Protein AF-A0AAV9AYX6-F1 (afdb_monomer_lite)

Radius of gyration: 30.69 Å; chains: 1; bounding box: 52×78×84 Å

Secondary structure (DSSP, 8-state):
---SSHHHHHHHHHHHHHHHTT---HHHHHHHHHHHHHHHHTT-HHHHHHHHHHHHHHHHHHHHHHHHHHHTTSS-----------------------------------PPP---------------------------------SPPPHHHHHHHHHHHHHHTGGGGHHHHHHHHHT--HHHHHHHHHHHHTTS--

Foldseek 3Di:
DPDPCPVVVLVVVLVVLLVLLLDPDPVSVVCVVVSLVVCVVSVNNVVSVVSNVVSVVVVVVVVVVVVVVVVVPDPPPDDDDDDDDDDDDDDDDDDDDDDDDDDDDDDDDDDDDDDDDDDDDDDDDDDDDDDDDDDDDDPPCPDDDDPDQDPLRVLVVVLVVLVVVPPVSPVVNVVSVVPDDPVSVVVNVVVVVVPDDD

InterPro domains:
  IPR011989 Armadillo-like helical [G3DSA:1.25.10.10] (1-70)

Sequence (198 aa):
MKKGHAASIHYSLRTAFLGFLRCTHPYMMEAREKLLKVLRSMNAGEAADQVVCQVAKMLKAAECATHEARISRDDFSSIEPPISGDLTRKKVMVQDYDGPTSMDETPLKRIRYNLDSSLAQSAQLAVENQDDVTLDGFSSKVSLTDRDPTPAKQMIGLIGALLAEGERGAESLEILVSKIQPELMADIVIANMKHLPT

Structure (mmCIF, N/CA/C/O backbone):
data_AF-A0AAV9AYX6-F1
#
_entry.id   AF-A0AAV9AYX6-F1
#
loop_
_atom_site.group_PDB
_atom_site.id
_atom_site.type_symbol
_atom_site.label_atom_id
_atom_site.label_alt_id
_atom_site.label_comp_id
_atom_site.label_asym_id
_atom_site.label_entity_id
_atom_site.label_seq_id
_atom_site.pdbx_PDB_ins_code
_atom_site.Cartn_x
_atom_site.Cartn_y
_atom_site.Cartn_z
_atom_site.occupancy
_atom_site.B_iso_or_equiv
_atom_site.auth_seq_id
_atom_site.auth_comp_id
_atom_site.auth_asym_id
_atom_site.auth_atom_id
_atom_site.pdbx_PDB_model_num
ATOM 1 N N . MET A 1 1 ? 22.454 1.587 -22.236 1.00 45.06 1 MET A N 1
ATOM 2 C CA . MET A 1 1 ? 22.275 0.195 -21.753 1.00 45.06 1 MET A CA 1
ATOM 3 C C . MET A 1 1 ? 21.171 0.175 -20.696 1.00 45.06 1 MET A C 1
ATOM 5 O O . MET A 1 1 ? 21.290 0.929 -19.745 1.00 45.06 1 MET A O 1
ATOM 9 N N . LYS A 1 2 ? 20.104 -0.629 -20.834 1.00 58.53 2 LYS A N 1
ATOM 10 C CA . LYS A 1 2 ? 18.977 -0.680 -19.868 1.00 58.53 2 LYS A CA 1
ATOM 11 C C . LYS A 1 2 ? 18.680 -2.130 -19.435 1.00 58.53 2 LYS A C 1
ATOM 13 O O . LYS A 1 2 ? 17.723 -2.739 -19.893 1.00 58.53 2 LYS A O 1
ATOM 18 N N . LYS A 1 3 ? 19.554 -2.707 -18.597 1.00 60.50 3 LYS A N 1
ATOM 19 C CA . LYS A 1 3 ? 19.379 -4.055 -17.999 1.00 60.50 3 LYS A CA 1
ATOM 20 C C . LYS A 1 3 ? 19.777 -4.170 -16.511 1.00 60.50 3 LYS A C 1
ATOM 22 O O . LYS A 1 3 ? 19.597 -5.232 -15.933 1.00 60.50 3 LYS A O 1
ATOM 27 N N . GLY A 1 4 ? 20.274 -3.102 -15.872 1.00 67.94 4 GLY A N 1
ATOM 28 C CA . GLY A 1 4 ? 20.818 -3.170 -14.503 1.00 67.94 4 GLY A CA 1
ATOM 29 C C . GLY A 1 4 ? 19.784 -3.267 -13.370 1.00 67.94 4 GLY A C 1
ATOM 30 O O . GLY A 1 4 ? 20.050 -3.891 -12.350 1.00 67.94 4 GLY A O 1
ATOM 31 N N . HIS A 1 5 ? 18.591 -2.688 -13.532 1.00 87.50 5 HIS A N 1
ATOM 32 C CA . HIS A 1 5 ? 17.660 -2.508 -12.405 1.00 87.50 5 HIS A CA 1
ATOM 33 C C . HIS A 1 5 ? 16.745 -3.706 -12.118 1.00 87.50 5 HIS A C 1
ATOM 35 O O . HIS A 1 5 ? 16.083 -3.710 -11.086 1.00 87.50 5 HIS A O 1
ATOM 41 N N . ALA A 1 6 ? 16.697 -4.732 -12.977 1.00 89.50 6 ALA A N 1
ATOM 42 C CA . ALA A 1 6 ? 15.729 -5.829 -12.848 1.00 89.50 6 ALA A CA 1
ATOM 43 C C . ALA A 1 6 ? 15.824 -6.565 -11.495 1.00 89.50 6 ALA A C 1
ATOM 45 O O . ALA A 1 6 ? 14.802 -6.809 -10.856 1.00 89.50 6 ALA A O 1
ATOM 46 N N . ALA A 1 7 ? 17.042 -6.848 -11.019 1.00 90.44 7 ALA A N 1
ATOM 47 C CA . ALA A 1 7 ? 17.264 -7.486 -9.720 1.00 90.44 7 ALA A CA 1
ATOM 48 C C . ALA A 1 7 ? 16.862 -6.580 -8.540 1.00 90.44 7 ALA A C 1
ATOM 50 O O . ALA A 1 7 ? 16.229 -7.047 -7.596 1.00 90.44 7 ALA A O 1
ATOM 51 N N . SER A 1 8 ? 17.169 -5.280 -8.619 1.00 93.19 8 SER A N 1
ATOM 52 C CA . SER A 1 8 ? 16.782 -4.289 -7.605 1.00 93.19 8 SER A CA 1
ATOM 53 C C . SER A 1 8 ? 15.260 -4.125 -7.532 1.00 93.19 8 SER A C 1
ATOM 55 O O . SER A 1 8 ? 14.694 -4.206 -6.447 1.00 93.19 8 SER A O 1
ATOM 57 N N . ILE A 1 9 ? 14.581 -4.009 -8.677 1.00 94.06 9 ILE A N 1
ATOM 58 C CA . ILE A 1 9 ? 13.114 -3.942 -8.759 1.00 94.06 9 ILE A CA 1
ATOM 59 C C . ILE A 1 9 ? 12.489 -5.212 -8.168 1.00 94.06 9 ILE A C 1
ATOM 61 O O . ILE A 1 9 ? 11.586 -5.121 -7.339 1.00 94.06 9 ILE A O 1
ATOM 65 N N . HIS A 1 10 ? 12.993 -6.396 -8.533 1.00 94.19 10 HIS A N 1
ATOM 66 C CA . HIS A 1 10 ? 12.503 -7.669 -7.998 1.00 94.19 10 HIS A CA 1
ATOM 67 C C . HIS A 1 10 ? 12.689 -7.773 -6.474 1.00 94.19 10 HIS A C 1
ATOM 69 O O . HIS A 1 10 ? 11.785 -8.229 -5.772 1.00 94.19 10 HIS A O 1
ATOM 75 N N . TYR A 1 11 ? 13.829 -7.318 -5.944 1.00 95.50 11 TYR A N 1
ATOM 76 C CA . TYR A 1 11 ? 14.087 -7.266 -4.503 1.00 95.50 11 TYR A CA 1
ATOM 77 C C . TYR A 1 11 ? 13.147 -6.294 -3.773 1.00 95.50 11 TYR A C 1
ATOM 79 O O . TYR A 1 11 ? 12.542 -6.667 -2.763 1.00 95.50 11 TYR A O 1
ATOM 87 N N . SER A 1 12 ? 12.968 -5.079 -4.299 1.00 96.56 12 SER A N 1
ATOM 88 C CA . SER A 1 12 ? 12.069 -4.073 -3.723 1.00 96.56 12 SER A CA 1
ATOM 89 C C . SER A 1 12 ? 10.616 -4.550 -3.719 1.00 96.56 12 SER A C 1
ATOM 91 O O . SER A 1 12 ? 9.952 -4.455 -2.689 1.00 96.56 12 SER A O 1
ATOM 93 N N . LEU A 1 13 ? 10.140 -5.147 -4.820 1.00 96.81 13 LEU A N 1
ATOM 94 C CA . LEU A 1 13 ? 8.798 -5.735 -4.904 1.00 96.81 13 LEU A CA 1
ATOM 95 C C . LEU A 1 13 ? 8.614 -6.882 -3.904 1.00 96.81 13 LEU A C 1
ATOM 97 O O . LEU A 1 13 ? 7.648 -6.874 -3.145 1.00 96.81 13 LEU A O 1
ATOM 101 N N . ARG A 1 14 ? 9.563 -7.828 -3.835 1.00 96.88 14 ARG A N 1
ATOM 102 C CA . ARG A 1 14 ? 9.537 -8.930 -2.856 1.00 96.88 14 ARG A CA 1
ATOM 103 C C . ARG A 1 14 ? 9.437 -8.401 -1.424 1.00 96.88 14 ARG A C 1
ATOM 105 O O . ARG A 1 14 ? 8.646 -8.911 -0.637 1.00 96.88 14 ARG A O 1
ATOM 112 N N . THR A 1 15 ? 10.221 -7.377 -1.096 1.00 96.81 15 THR A N 1
ATOM 113 C CA . THR A 1 15 ? 10.268 -6.788 0.249 1.00 96.81 15 THR A CA 1
ATOM 114 C C . THR A 1 15 ? 8.976 -6.038 0.584 1.00 96.81 15 THR A C 1
ATOM 116 O O . THR A 1 15 ? 8.415 -6.250 1.658 1.00 96.81 15 THR A O 1
ATOM 119 N N . ALA A 1 16 ? 8.444 -5.236 -0.345 1.00 97.31 16 ALA A N 1
ATOM 120 C CA . ALA A 1 16 ? 7.162 -4.549 -0.176 1.00 97.31 16 ALA A CA 1
ATOM 121 C C . ALA A 1 16 ? 6.000 -5.540 0.008 1.00 97.31 16 ALA A C 1
ATOM 123 O O . ALA A 1 16 ? 5.194 -5.392 0.924 1.00 97.31 16 ALA A O 1
ATOM 124 N N . PHE A 1 17 ? 5.954 -6.603 -0.800 1.00 97.19 17 PHE A N 1
ATOM 125 C CA . PHE A 1 17 ? 4.940 -7.656 -0.707 1.00 97.19 17 PHE A CA 1
ATOM 126 C C . PHE A 1 17 ? 4.992 -8.419 0.626 1.00 97.19 17 PHE A C 1
ATOM 128 O O . PHE A 1 17 ? 3.943 -8.691 1.208 1.00 97.19 17 PHE A O 1
ATOM 135 N N . LEU A 1 18 ? 6.185 -8.706 1.160 1.00 96.75 18 LEU A N 1
ATOM 136 C CA . LEU A 1 18 ? 6.333 -9.257 2.515 1.00 96.75 18 LEU A CA 1
ATOM 137 C C . LEU A 1 18 ? 5.869 -8.266 3.598 1.00 96.75 18 LEU A C 1
ATOM 139 O O . LEU A 1 18 ? 5.288 -8.683 4.597 1.00 96.75 18 LEU A O 1
ATOM 143 N N . GLY A 1 19 ? 6.072 -6.961 3.392 1.00 95.81 19 GLY A N 1
ATOM 144 C CA . GLY A 1 19 ? 5.532 -5.907 4.254 1.00 95.81 19 GLY A CA 1
ATOM 145 C C . GLY A 1 19 ? 4.001 -5.882 4.271 1.00 95.81 19 GLY A C 1
ATOM 146 O O . GLY A 1 19 ? 3.400 -5.873 5.344 1.00 95.81 19 GLY A O 1
ATOM 147 N N . PHE A 1 20 ? 3.356 -5.954 3.103 1.00 95.62 20 PHE A N 1
ATOM 148 C CA . PHE A 1 20 ? 1.894 -5.926 2.983 1.00 95.62 20 PHE A CA 1
ATOM 149 C C . PHE A 1 20 ? 1.185 -7.108 3.664 1.00 95.62 20 PHE A C 1
ATOM 151 O O . PHE A 1 20 ? 0.054 -6.943 4.114 1.00 95.62 20 PHE A O 1
ATOM 158 N N . LEU A 1 21 ? 1.842 -8.264 3.836 1.00 95.38 21 LEU A N 1
ATOM 159 C CA . LEU A 1 21 ? 1.295 -9.388 4.617 1.00 95.38 21 LEU A CA 1
ATOM 160 C C . LEU A 1 21 ? 1.094 -9.078 6.112 1.00 95.38 21 LEU A C 1
ATOM 162 O O . LEU A 1 21 ? 0.401 -9.835 6.792 1.00 95.38 21 LEU A O 1
ATOM 166 N N . ARG A 1 22 ? 1.682 -7.987 6.624 1.00 94.06 22 ARG A N 1
ATOM 167 C CA . ARG A 1 22 ? 1.447 -7.478 7.986 1.00 94.06 22 ARG A CA 1
ATOM 168 C C . ARG A 1 22 ? 0.235 -6.552 8.098 1.00 94.06 22 ARG A C 1
ATOM 170 O O . ARG A 1 22 ? -0.143 -6.201 9.211 1.00 94.06 22 ARG A O 1
ATOM 177 N N . CYS A 1 23 ? -0.364 -6.142 6.981 1.00 92.19 23 CYS A N 1
ATOM 178 C CA . CYS A 1 23 ? -1.523 -5.260 6.990 1.00 92.19 23 CYS A CA 1
ATOM 179 C C . CYS A 1 23 ? -2.788 -6.021 7.420 1.00 92.19 23 CYS A C 1
ATOM 181 O O . CYS A 1 23 ? -3.117 -7.061 6.854 1.00 92.19 23 CYS A O 1
ATOM 183 N N . THR A 1 24 ? -3.515 -5.473 8.392 1.00 90.81 24 THR A N 1
ATOM 184 C CA . THR A 1 24 ? -4.780 -6.016 8.918 1.00 90.81 24 THR A CA 1
ATOM 185 C C . THR A 1 24 ? -6.025 -5.384 8.280 1.00 90.81 24 THR A C 1
ATOM 187 O O . THR A 1 24 ? -7.142 -5.644 8.719 1.00 90.81 24 THR A O 1
ATOM 190 N N . HIS A 1 25 ? -5.860 -4.555 7.244 1.00 90.94 25 HIS A N 1
ATOM 191 C CA . HIS A 1 25 ? -6.970 -3.883 6.565 1.00 90.94 25 HIS A CA 1
ATOM 192 C C . HIS A 1 25 ? -7.854 -4.893 5.796 1.00 90.94 25 HIS A C 1
ATOM 194 O O . HIS A 1 25 ? -7.295 -5.735 5.086 1.00 90.94 25 HIS A O 1
ATOM 200 N N . PRO A 1 26 ? -9.202 -4.805 5.842 1.00 88.62 26 PRO A N 1
ATOM 201 C CA . PRO A 1 26 ? -10.098 -5.800 5.233 1.00 88.62 26 PRO A CA 1
ATOM 202 C C . PRO A 1 26 ? -9.796 -6.110 3.758 1.00 88.62 26 PRO A C 1
ATOM 204 O O . PRO A 1 26 ? -9.616 -7.267 3.391 1.00 88.62 26 PRO A O 1
ATOM 207 N N . TYR A 1 27 ? -9.599 -5.078 2.932 1.00 89.88 27 TYR A N 1
ATOM 208 C CA . TYR A 1 27 ? -9.230 -5.239 1.517 1.00 89.88 27 TYR A CA 1
ATOM 209 C C . TYR A 1 27 ? -7.921 -6.032 1.304 1.00 89.88 27 TYR A C 1
ATOM 211 O O . TYR A 1 27 ? -7.793 -6.820 0.365 1.00 89.88 27 TYR A O 1
ATOM 219 N N . MET A 1 28 ? -6.941 -5.875 2.202 1.00 89.00 28 MET A N 1
ATOM 220 C CA . MET A 1 28 ? -5.682 -6.621 2.129 1.00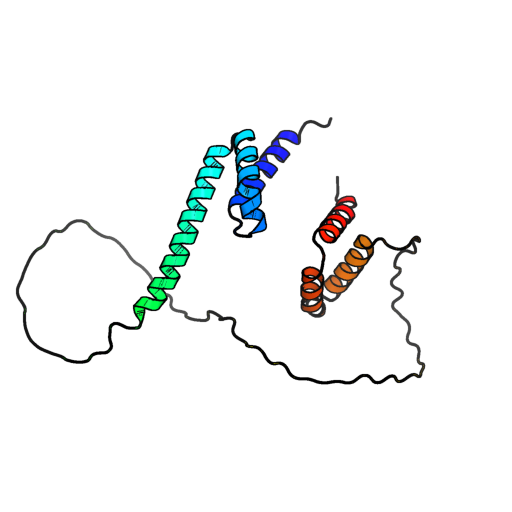 89.00 28 MET A CA 1
ATOM 221 C C . MET A 1 28 ? -5.844 -8.089 2.535 1.00 89.00 28 MET A C 1
ATOM 223 O O . MET A 1 28 ? -5.094 -8.930 2.039 1.00 89.00 28 MET A O 1
ATOM 227 N N . MET A 1 29 ? -6.831 -8.414 3.376 1.00 87.00 29 MET A N 1
ATOM 228 C CA . MET A 1 29 ? -7.160 -9.796 3.737 1.00 87.00 29 MET A CA 1
ATOM 229 C C . MET A 1 29 ? -7.730 -10.570 2.541 1.00 87.00 29 MET A C 1
ATOM 231 O O . MET A 1 29 ? -7.324 -11.707 2.316 1.00 87.00 29 MET A O 1
ATOM 235 N N . GLU A 1 30 ? -8.576 -9.946 1.716 1.00 90.38 30 GLU A N 1
ATOM 236 C CA . GLU A 1 30 ? -9.086 -10.544 0.469 1.00 90.38 30 GLU A CA 1
ATOM 237 C C . GLU A 1 30 ? -7.984 -10.723 -0.592 1.00 90.38 30 GLU A C 1
ATOM 239 O O . GLU A 1 30 ? -7.898 -11.748 -1.272 1.00 90.38 30 GLU A O 1
ATOM 244 N N . ALA A 1 31 ? -7.088 -9.740 -0.727 1.00 93.19 31 ALA A N 1
ATOM 245 C CA . ALA A 1 31 ? -5.965 -9.803 -1.666 1.00 93.19 31 ALA A CA 1
ATOM 246 C C . ALA A 1 31 ? -4.854 -10.793 -1.243 1.00 93.19 31 ALA A C 1
ATOM 248 O O . ALA A 1 31 ? -3.973 -11.130 -2.043 1.00 93.19 31 ALA A O 1
ATOM 249 N N . ARG A 1 32 ? -4.885 -11.275 0.004 1.00 94.50 32 ARG A N 1
ATOM 250 C CA . ARG A 1 32 ? -3.803 -12.015 0.667 1.00 94.50 32 ARG A CA 1
ATOM 251 C C . ARG A 1 32 ? -3.396 -13.300 -0.044 1.00 94.50 32 ARG A C 1
ATOM 253 O O . ARG A 1 32 ? -2.206 -13.559 -0.195 1.00 94.50 32 ARG A O 1
ATOM 260 N N . GLU A 1 33 ? -4.349 -14.097 -0.519 1.00 95.25 33 GLU A N 1
ATOM 261 C CA . GLU A 1 33 ? -4.043 -15.354 -1.221 1.00 95.25 33 GLU A CA 1
ATOM 262 C C . GLU A 1 33 ? -3.343 -15.110 -2.563 1.00 95.25 33 GLU A C 1
ATOM 264 O O . GLU A 1 33 ? -2.381 -15.800 -2.914 1.00 95.25 33 GLU A O 1
ATOM 269 N N . LYS A 1 34 ? -3.776 -14.070 -3.290 1.00 96.12 34 LYS A N 1
ATOM 270 C CA . LYS A 1 34 ? -3.145 -13.628 -4.541 1.00 96.12 34 LYS A CA 1
ATOM 271 C C . LYS A 1 34 ? -1.704 -13.186 -4.269 1.00 96.12 34 LYS A C 1
ATOM 273 O O . LYS A 1 34 ? -0.792 -13.606 -4.980 1.00 96.12 34 LYS A O 1
ATOM 278 N N . LEU A 1 35 ? -1.487 -12.422 -3.196 1.00 96.12 35 LEU A N 1
ATOM 279 C CA . LEU A 1 35 ? -0.165 -11.972 -2.755 1.00 96.12 35 LEU A CA 1
ATOM 280 C C . LEU A 1 35 ? 0.757 -13.145 -2.369 1.00 96.12 35 LEU A C 1
ATOM 282 O O . LEU A 1 35 ? 1.906 -13.186 -2.806 1.00 96.12 35 LEU A O 1
ATOM 286 N N . LEU A 1 36 ? 0.250 -14.142 -1.633 1.00 96.81 36 LEU A N 1
ATOM 287 C CA . LEU A 1 36 ? 0.993 -15.364 -1.293 1.00 96.81 36 LEU A CA 1
ATOM 288 C C . LEU A 1 36 ? 1.382 -16.176 -2.538 1.00 96.81 36 LEU A C 1
ATOM 290 O O . LEU A 1 36 ? 2.506 -16.678 -2.623 1.00 96.81 36 LEU A O 1
ATOM 294 N N . LYS A 1 37 ? 0.493 -16.277 -3.536 1.00 97.38 37 LYS A N 1
ATOM 295 C CA . LYS A 1 37 ? 0.790 -16.934 -4.820 1.00 97.38 37 LYS A CA 1
ATOM 296 C C . LYS A 1 37 ? 1.921 -16.220 -5.571 1.00 97.38 37 LYS A C 1
ATOM 298 O O . LYS A 1 37 ? 2.836 -16.885 -6.057 1.00 97.38 37 LYS A O 1
ATOM 303 N N . VAL A 1 38 ? 1.895 -14.885 -5.618 1.00 97.56 38 VAL A N 1
ATOM 304 C CA . VAL A 1 38 ? 2.965 -14.077 -6.230 1.00 97.56 38 VAL A CA 1
ATOM 305 C C . VAL A 1 38 ? 4.281 -14.242 -5.466 1.00 97.56 38 VAL A C 1
ATOM 307 O O . VAL A 1 38 ? 5.298 -14.561 -6.079 1.00 97.56 38 VAL A O 1
ATOM 310 N N . LEU A 1 39 ? 4.277 -14.141 -4.135 1.00 97.19 39 LEU A N 1
ATOM 311 C CA . LEU A 1 39 ? 5.477 -14.341 -3.314 1.00 97.19 39 LEU A CA 1
ATOM 312 C C . LEU A 1 39 ? 6.091 -15.735 -3.502 1.00 97.19 39 LEU A C 1
ATOM 314 O O . LEU A 1 39 ? 7.309 -15.851 -3.637 1.00 97.19 39 LEU A O 1
ATOM 318 N N . ARG A 1 40 ? 5.275 -16.790 -3.613 1.00 97.19 40 ARG A N 1
ATOM 319 C CA . ARG A 1 40 ? 5.766 -18.140 -3.931 1.00 97.19 40 ARG A CA 1
ATOM 320 C C . ARG A 1 40 ? 6.443 -18.198 -5.308 1.00 97.19 40 ARG A C 1
ATOM 322 O O . ARG A 1 40 ? 7.504 -18.803 -5.413 1.00 97.19 40 ARG A O 1
ATOM 329 N N . SER A 1 41 ? 5.911 -17.503 -6.319 1.00 97.12 41 SER A N 1
ATOM 330 C CA . SER A 1 41 ? 6.557 -17.382 -7.642 1.00 97.12 41 SER A CA 1
ATOM 331 C C . SER A 1 41 ? 7.866 -16.570 -7.629 1.00 97.12 41 SER A C 1
ATOM 333 O O . SER A 1 41 ? 8.745 -16.814 -8.448 1.00 97.12 41 SER A O 1
ATOM 335 N N . MET A 1 42 ? 8.045 -15.666 -6.658 1.00 96.00 42 MET A N 1
ATOM 336 C CA . MET A 1 42 ? 9.276 -14.886 -6.438 1.00 96.00 42 MET A CA 1
ATOM 337 C C . MET A 1 42 ? 10.291 -15.594 -5.512 1.00 96.00 42 MET A C 1
ATOM 339 O O . MET A 1 42 ? 11.162 -14.940 -4.925 1.00 96.00 42 MET A O 1
ATOM 343 N N . ASN A 1 43 ? 10.163 -16.916 -5.326 1.00 95.25 43 ASN A N 1
ATOM 344 C CA . ASN A 1 43 ? 10.948 -17.735 -4.389 1.00 95.25 43 ASN A CA 1
ATOM 345 C C . ASN A 1 43 ? 10.918 -17.212 -2.935 1.00 95.25 43 ASN A C 1
ATOM 347 O O . ASN A 1 43 ? 11.908 -17.296 -2.205 1.00 95.25 43 ASN A O 1
ATOM 351 N N . ALA A 1 44 ? 9.808 -16.589 -2.527 1.00 96.62 44 ALA A N 1
ATOM 352 C CA . ALA A 1 44 ? 9.621 -15.930 -1.231 1.00 96.62 44 ALA A CA 1
ATOM 353 C C . ALA A 1 44 ? 8.552 -16.604 -0.352 1.00 96.62 44 ALA A C 1
ATOM 355 O O . ALA A 1 44 ? 8.144 -16.023 0.650 1.00 96.62 44 ALA A O 1
ATOM 356 N N . GLY A 1 45 ? 8.100 -17.810 -0.722 1.00 96.25 45 GLY A N 1
ATOM 357 C CA . GLY A 1 45 ? 7.016 -18.528 -0.040 1.00 96.25 45 GLY A CA 1
ATOM 358 C C . GLY A 1 45 ? 7.274 -18.742 1.452 1.00 96.25 45 GLY A C 1
ATOM 359 O O . GLY A 1 45 ? 6.477 -18.301 2.264 1.00 96.25 45 GLY A O 1
ATOM 360 N N . GLU A 1 46 ? 8.423 -19.310 1.821 1.00 97.19 46 GLU A N 1
ATOM 361 C CA . GLU A 1 46 ? 8.747 -19.575 3.231 1.00 97.19 46 GLU A CA 1
ATOM 362 C C . GLU A 1 46 ? 8.805 -18.289 4.076 1.00 97.19 46 GLU A C 1
ATOM 364 O O . GLU A 1 46 ? 8.224 -18.223 5.155 1.00 97.19 46 GLU A O 1
ATOM 369 N N . ALA A 1 47 ? 9.434 -17.227 3.559 1.00 97.50 47 ALA A N 1
ATOM 370 C CA . ALA A 1 47 ? 9.469 -15.925 4.229 1.00 97.50 47 ALA A CA 1
ATOM 371 C C . ALA A 1 47 ? 8.060 -15.324 4.393 1.00 97.50 47 ALA A C 1
ATOM 373 O O . ALA A 1 47 ? 7.766 -14.694 5.409 1.00 97.50 47 ALA A O 1
ATOM 374 N N . ALA A 1 48 ? 7.177 -15.540 3.415 1.00 97.62 48 ALA A N 1
ATOM 375 C CA . ALA A 1 48 ? 5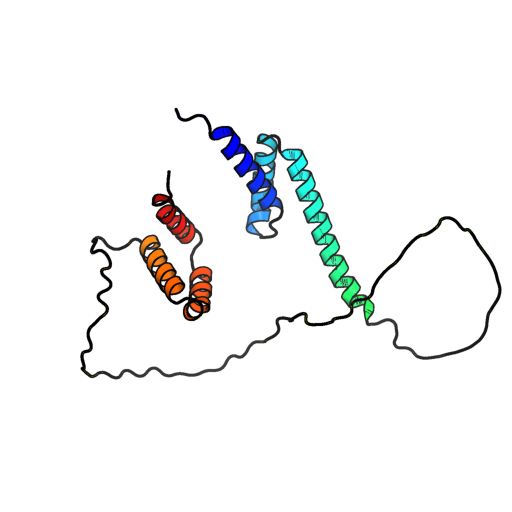.779 -15.143 3.501 1.00 97.62 48 ALA A CA 1
ATOM 376 C C . ALA A 1 48 ? 5.040 -15.939 4.587 1.00 97.62 48 ALA A C 1
ATOM 378 O O . ALA A 1 48 ? 4.381 -15.339 5.433 1.00 97.62 48 ALA A O 1
ATOM 379 N N . ASP A 1 49 ? 5.207 -17.262 4.614 1.00 97.19 49 ASP A N 1
ATOM 380 C CA . ASP A 1 49 ? 4.590 -18.158 5.596 1.00 97.19 49 ASP A CA 1
ATOM 381 C C . ASP A 1 49 ? 5.083 -17.847 7.032 1.00 97.19 49 ASP A C 1
ATOM 383 O O . ASP A 1 49 ? 4.290 -17.820 7.976 1.00 97.19 49 ASP A O 1
ATOM 387 N N . GLN A 1 50 ? 6.356 -17.467 7.209 1.00 97.12 50 GLN A N 1
ATOM 388 C CA . GLN A 1 50 ? 6.887 -16.966 8.486 1.00 97.12 50 GLN A CA 1
ATOM 389 C C . GLN A 1 50 ? 6.209 -15.655 8.934 1.00 97.12 50 GLN A C 1
ATOM 391 O O . GLN A 1 50 ? 5.791 -15.550 10.091 1.00 97.12 50 GLN A O 1
ATOM 396 N N . VAL A 1 51 ? 6.046 -14.668 8.039 1.00 96.88 51 VAL A N 1
ATOM 397 C CA . VAL A 1 51 ? 5.334 -13.407 8.347 1.00 96.88 51 VAL A CA 1
ATOM 398 C C . VAL A 1 51 ? 3.860 -13.676 8.670 1.00 96.88 51 VAL A C 1
ATOM 400 O O . VAL A 1 51 ? 3.344 -13.144 9.650 1.00 96.88 51 VAL A O 1
ATOM 403 N N . VAL A 1 52 ? 3.198 -14.553 7.910 1.00 95.62 52 VAL A N 1
ATOM 404 C CA . VAL A 1 52 ? 1.825 -15.025 8.160 1.00 95.62 52 VAL A CA 1
ATOM 405 C C . VAL A 1 52 ? 1.687 -15.581 9.580 1.00 95.62 52 VAL A C 1
ATOM 407 O O . VAL A 1 52 ? 0.799 -15.158 10.325 1.00 95.62 52 VAL A O 1
ATOM 410 N N . CYS A 1 53 ? 2.574 -16.497 9.977 1.00 95.81 53 CYS A N 1
ATOM 411 C CA . CYS A 1 53 ? 2.568 -17.084 11.313 1.00 95.81 53 CYS A CA 1
ATOM 412 C C . CYS A 1 53 ? 2.895 -16.057 12.407 1.00 95.81 53 CYS A C 1
ATOM 414 O O . CYS A 1 53 ? 2.310 -16.123 13.488 1.00 95.81 53 CYS A O 1
ATOM 416 N N . GLN A 1 54 ? 3.795 -15.104 12.148 1.00 95.50 54 GLN A N 1
ATOM 417 C CA . GLN A 1 54 ? 4.118 -14.027 13.087 1.00 95.50 54 GLN A CA 1
ATOM 418 C C . GLN A 1 54 ? 2.902 -13.132 13.352 1.00 95.50 54 GLN A C 1
ATOM 420 O O . GLN A 1 54 ? 2.559 -12.911 14.511 1.00 95.50 54 GLN A O 1
ATOM 425 N N . VAL A 1 55 ? 2.216 -12.670 12.303 1.00 94.12 55 VAL A N 1
ATOM 426 C CA . VAL A 1 55 ? 1.021 -11.817 12.417 1.00 94.12 55 VAL A CA 1
ATOM 427 C C . VAL A 1 55 ? -0.095 -12.544 13.172 1.00 94.12 55 VAL A C 1
ATOM 429 O O . VAL A 1 55 ? -0.687 -11.975 14.084 1.00 94.12 55 VAL A O 1
ATOM 432 N N . ALA A 1 56 ? -0.325 -13.829 12.878 1.00 92.56 56 ALA A N 1
ATOM 433 C CA . ALA A 1 56 ? -1.314 -14.638 13.593 1.00 92.56 56 ALA A CA 1
ATOM 434 C C . ALA A 1 56 ? -0.975 -14.830 15.087 1.00 92.56 56 ALA A C 1
ATOM 436 O O . ALA A 1 56 ? -1.876 -14.831 15.926 1.00 92.56 56 ALA A O 1
ATOM 437 N N . LYS A 1 57 ? 0.312 -14.968 15.442 1.00 94.44 57 LYS A N 1
ATOM 438 C CA . LYS A 1 57 ? 0.767 -15.005 16.845 1.00 94.44 57 LYS A CA 1
ATOM 439 C C . LYS A 1 57 ? 0.575 -13.653 17.539 1.00 94.44 57 LYS A C 1
ATOM 441 O O . LYS A 1 57 ? 0.102 -13.625 18.669 1.00 94.44 57 LYS A O 1
ATOM 446 N N . MET A 1 58 ? 0.911 -12.550 16.866 1.00 91.75 58 MET A N 1
ATOM 447 C CA . MET A 1 58 ? 0.755 -11.194 17.406 1.00 91.75 58 MET A CA 1
ATOM 448 C C . MET A 1 58 ? -0.712 -10.833 17.657 1.00 91.75 58 MET A C 1
ATOM 450 O O . MET A 1 58 ? -1.014 -10.266 18.701 1.00 91.75 58 MET A O 1
ATOM 454 N N . LEU A 1 59 ? -1.622 -11.201 16.747 1.00 89.88 59 LEU A N 1
ATOM 455 C CA . LEU A 1 59 ? -3.056 -10.949 16.908 1.00 89.88 59 LEU A CA 1
ATOM 456 C C . LEU A 1 59 ? -3.615 -11.664 18.150 1.00 89.88 59 LEU A C 1
ATOM 458 O O . LEU A 1 59 ? -4.207 -11.021 19.011 1.00 89.88 59 LEU A O 1
ATOM 462 N N . LYS A 1 60 ? -3.305 -12.958 18.312 1.00 90.81 60 LYS A N 1
ATOM 463 C CA . LYS A 1 60 ? -3.679 -13.732 19.510 1.00 90.81 60 LYS A CA 1
ATOM 464 C C . LYS A 1 60 ? -3.077 -13.166 20.801 1.00 90.81 60 LYS A C 1
ATOM 466 O O . LYS A 1 60 ? -3.739 -13.146 21.832 1.00 90.81 60 LYS A O 1
ATOM 471 N N . ALA A 1 61 ? -1.829 -12.695 20.762 1.00 88.62 61 ALA A N 1
ATOM 472 C CA . ALA A 1 61 ? -1.193 -12.074 21.924 1.00 88.62 61 ALA A CA 1
ATOM 473 C C . ALA A 1 61 ? -1.873 -10.749 22.320 1.00 88.62 61 ALA A C 1
ATOM 475 O O . ALA A 1 61 ? -2.055 -10.489 23.509 1.00 88.62 61 ALA A O 1
ATOM 476 N N . ALA A 1 62 ? -2.293 -9.941 21.340 1.00 84.50 62 ALA A N 1
ATOM 477 C CA . ALA A 1 62 ? -3.053 -8.718 21.583 1.00 84.50 62 ALA A CA 1
ATOM 478 C C . ALA A 1 62 ? -4.428 -9.016 22.207 1.00 84.50 62 ALA A C 1
ATOM 480 O O . ALA A 1 62 ? -4.814 -8.358 23.171 1.00 84.50 62 ALA A O 1
ATOM 481 N N . GLU A 1 63 ? -5.133 -10.044 21.725 1.00 79.00 63 GLU A N 1
ATOM 482 C CA . GLU A 1 63 ? -6.401 -10.506 22.306 1.00 79.00 63 GLU A CA 1
ATOM 483 C C . GLU A 1 63 ? -6.231 -10.908 23.783 1.00 79.00 63 GLU A C 1
ATOM 485 O O . GLU A 1 63 ? -6.930 -10.367 24.644 1.00 79.00 63 GLU A O 1
ATOM 490 N N . CYS A 1 64 ? -5.250 -11.761 24.107 1.00 74.44 64 CYS A N 1
ATOM 491 C CA . CYS A 1 64 ? -4.965 -12.167 25.490 1.00 74.44 64 CYS A CA 1
ATOM 492 C C . CYS A 1 64 ? -4.654 -10.973 26.408 1.00 74.44 64 CYS A C 1
ATOM 494 O O . CYS A 1 64 ? -5.239 -10.866 27.487 1.00 74.44 64 CYS A O 1
ATOM 496 N N . ALA A 1 65 ? -3.814 -10.032 25.959 1.00 66.38 65 ALA A N 1
ATOM 497 C CA . ALA A 1 65 ? -3.475 -8.833 26.729 1.00 66.38 65 ALA A CA 1
ATOM 498 C C . ALA A 1 65 ? -4.707 -7.959 27.047 1.00 66.38 65 ALA A C 1
ATOM 500 O O . ALA A 1 65 ? -4.773 -7.339 28.110 1.00 66.38 65 ALA A O 1
ATOM 501 N N . THR A 1 66 ? -5.722 -7.932 26.171 1.00 62.28 66 THR A N 1
ATOM 502 C CA . THR A 1 66 ? -6.987 -7.223 26.456 1.00 62.28 66 THR A CA 1
ATOM 503 C C . THR A 1 66 ? -7.919 -7.960 27.419 1.00 62.28 66 THR A C 1
ATOM 505 O O . THR A 1 66 ? -8.815 -7.323 27.978 1.00 62.28 66 THR A O 1
ATOM 508 N N . HIS A 1 67 ? -7.733 -9.268 27.621 1.00 56.06 67 HIS A N 1
ATOM 509 C CA . HIS A 1 67 ? -8.560 -10.082 28.515 1.00 56.06 67 HIS A CA 1
ATOM 510 C C . HIS A 1 67 ? -7.962 -10.184 29.926 1.00 56.06 67 HIS A C 1
ATOM 512 O O . HIS A 1 67 ? -8.690 -10.068 30.911 1.00 56.06 67 HIS A O 1
ATOM 518 N N . GLU A 1 68 ? -6.638 -10.297 30.037 1.00 52.03 68 GLU A N 1
ATOM 519 C CA . GLU A 1 68 ? -5.907 -10.239 31.312 1.00 52.03 68 GLU A CA 1
ATOM 520 C C . GLU A 1 68 ? -6.106 -8.878 32.009 1.00 52.03 68 GLU A C 1
ATOM 522 O O . GLU A 1 68 ? -6.370 -8.813 33.210 1.00 52.03 68 GLU A O 1
ATOM 527 N N . ALA A 1 69 ? -6.162 -7.791 31.228 1.00 53.25 69 ALA A N 1
ATOM 528 C CA . ALA A 1 69 ? -6.524 -6.454 31.703 1.00 53.25 69 ALA A CA 1
ATOM 529 C C . ALA A 1 69 ? -7.955 -6.335 32.284 1.00 53.25 69 ALA A C 1
ATOM 531 O O . ALA A 1 69 ? -8.258 -5.332 32.932 1.00 53.25 69 ALA A O 1
ATOM 532 N N . ARG A 1 70 ? -8.837 -7.323 32.056 1.00 51.25 70 ARG A N 1
ATOM 533 C CA . ARG A 1 70 ? -10.196 -7.385 32.634 1.00 51.25 70 ARG A CA 1
ATOM 534 C C . ARG A 1 70 ? -10.263 -8.308 33.850 1.00 51.25 70 ARG A C 1
ATOM 536 O O . ARG A 1 70 ? -10.939 -7.975 34.811 1.00 51.25 70 ARG A O 1
ATOM 543 N N . ILE A 1 71 ? -9.528 -9.420 33.830 1.00 47.88 71 ILE A N 1
ATOM 544 C CA . ILE A 1 71 ? -9.507 -10.409 34.925 1.00 47.88 71 ILE A CA 1
ATOM 545 C C . ILE A 1 71 ? -8.767 -9.864 36.166 1.00 47.88 71 ILE A C 1
ATOM 547 O O . ILE A 1 71 ? -9.061 -10.250 37.289 1.00 47.88 71 ILE A O 1
ATOM 551 N N . SER A 1 72 ? -7.877 -8.879 36.006 1.00 43.50 72 SER A N 1
ATOM 552 C CA . SER A 1 72 ? -7.115 -8.283 37.116 1.00 43.50 72 SER A CA 1
ATOM 553 C C . SER A 1 72 ? -7.912 -7.388 38.100 1.00 43.50 72 SER A C 1
ATOM 555 O O . SER A 1 72 ? -7.278 -6.774 38.963 1.00 43.50 72 SER A O 1
ATOM 557 N N . ARG A 1 73 ? -9.246 -7.229 37.994 1.00 46.88 73 ARG A N 1
ATOM 558 C CA . ARG A 1 73 ? -10.007 -6.299 38.869 1.00 46.88 73 ARG A CA 1
ATOM 559 C C . ARG A 1 73 ? -11.101 -6.891 39.765 1.00 46.88 73 ARG A C 1
ATOM 561 O O . ARG A 1 73 ? -11.476 -6.180 40.694 1.00 46.88 73 ARG A O 1
ATOM 568 N N . ASP A 1 74 ? -11.542 -8.134 39.568 1.00 42.78 74 ASP A N 1
ATOM 569 C CA . ASP A 1 74 ? -12.771 -8.633 40.224 1.00 42.78 74 ASP A CA 1
ATOM 570 C C . ASP A 1 74 ? -12.575 -9.719 41.311 1.00 42.78 74 ASP A C 1
ATOM 572 O O . ASP A 1 74 ? -13.547 -10.076 41.968 1.00 42.78 74 ASP A O 1
ATOM 576 N N . ASP A 1 75 ? -11.346 -10.178 41.597 1.00 44.59 75 ASP A N 1
ATOM 577 C CA . ASP A 1 75 ? -11.099 -11.328 42.506 1.00 44.59 75 ASP A CA 1
ATOM 578 C C . ASP A 1 75 ? -10.425 -11.007 43.867 1.00 44.59 75 ASP A C 1
ATOM 580 O O . ASP A 1 75 ? -9.948 -11.910 44.551 1.00 44.59 75 ASP A O 1
ATOM 584 N N . PHE A 1 76 ? -10.402 -9.745 44.325 1.00 39.75 76 PHE A N 1
ATOM 585 C CA . PHE A 1 76 ? -9.872 -9.390 45.666 1.00 39.75 76 PHE A CA 1
ATOM 586 C C . PHE A 1 76 ? -10.729 -8.386 46.457 1.00 39.75 76 PHE A C 1
ATOM 588 O O . PHE A 1 76 ? -10.210 -7.493 47.128 1.00 39.75 76 PHE A O 1
ATOM 595 N N . SER A 1 77 ? -12.057 -8.544 46.429 1.00 38.81 77 SER A N 1
ATOM 596 C CA . SER A 1 77 ? -12.956 -7.862 47.375 1.00 38.81 77 SER A CA 1
ATOM 597 C C . SER A 1 77 ? -13.858 -8.839 48.133 1.00 38.81 77 SER A C 1
ATOM 599 O O . SER A 1 77 ? -15.073 -8.872 47.968 1.00 38.81 77 SER A O 1
ATOM 601 N N . SER A 1 78 ? -13.241 -9.623 49.017 1.00 31.67 78 SER A N 1
ATOM 602 C CA . SER A 1 78 ? -13.896 -10.083 50.243 1.00 31.67 78 SER A CA 1
ATOM 603 C C . SER A 1 78 ? -12.855 -10.160 51.360 1.00 31.67 78 SER A C 1
ATOM 605 O O . SER A 1 78 ? -11.754 -10.670 51.158 1.00 31.67 78 SER A O 1
ATOM 607 N N . ILE A 1 79 ? -13.166 -9.550 52.501 1.00 37.22 79 ILE A N 1
ATOM 608 C CA . ILE A 1 79 ? -12.227 -9.243 53.586 1.00 37.22 79 ILE A CA 1
ATOM 609 C C . ILE A 1 79 ? -12.425 -10.248 54.723 1.00 37.22 79 ILE A C 1
ATOM 611 O O . ILE A 1 79 ? -13.479 -10.199 55.346 1.00 37.22 79 ILE A O 1
ATOM 615 N N . GLU A 1 80 ? -11.407 -11.049 55.069 1.00 32.84 80 GLU A N 1
ATOM 616 C CA . GLU A 1 80 ? -11.186 -11.495 56.462 1.00 32.84 80 GLU A CA 1
ATOM 617 C C . GLU A 1 80 ? -9.776 -12.098 56.709 1.00 32.84 80 GLU A C 1
ATOM 619 O O . GLU A 1 80 ? -9.307 -12.921 55.921 1.00 32.84 80 GLU A O 1
ATOM 624 N N . PRO A 1 81 ? -9.083 -11.716 57.802 1.00 39.12 81 PRO A N 1
ATOM 625 C CA . PRO A 1 81 ? -7.941 -12.435 58.396 1.00 39.12 81 PRO A CA 1
ATOM 626 C C . PRO A 1 81 ? -8.261 -12.915 59.843 1.00 39.12 81 PRO A C 1
ATOM 628 O O . PRO A 1 81 ? -9.299 -12.516 60.367 1.00 39.12 81 PRO A O 1
ATOM 631 N N . PRO A 1 82 ? -7.369 -13.611 60.595 1.00 50.44 82 PRO A N 1
ATOM 632 C CA . PRO A 1 82 ? -6.109 -14.305 60.255 1.00 50.44 82 PRO A CA 1
ATOM 633 C C . PRO A 1 82 ? -6.043 -15.768 60.811 1.00 50.44 82 PRO A C 1
ATOM 635 O O . PRO A 1 82 ? -7.014 -16.251 61.379 1.00 50.44 82 PRO A O 1
ATOM 638 N N . ILE A 1 83 ? -4.858 -16.422 60.748 1.00 31.59 83 ILE A N 1
ATOM 639 C CA . ILE A 1 83 ? -4.170 -17.211 61.828 1.00 31.59 83 ILE A CA 1
ATOM 640 C C . ILE A 1 83 ? -3.469 -18.517 61.350 1.00 31.59 83 ILE A C 1
ATOM 642 O O . ILE A 1 83 ? -4.108 -19.438 60.863 1.00 31.59 83 ILE A O 1
ATOM 646 N N . SER A 1 84 ? -2.167 -18.614 61.687 1.00 34.84 84 SER A N 1
ATOM 647 C CA . SER A 1 84 ? -1.331 -19.820 61.942 1.00 34.84 84 SER A CA 1
ATOM 648 C C . SER A 1 84 ? -0.955 -20.806 60.815 1.00 34.84 84 SER A C 1
ATOM 650 O O . SER A 1 84 ? -1.807 -21.334 60.111 1.00 34.84 84 SER A O 1
ATOM 652 N N . GLY A 1 85 ? 0.339 -21.178 60.772 1.00 30.72 85 GLY A N 1
ATOM 653 C CA . GLY A 1 85 ? 0.799 -22.421 60.129 1.00 30.72 85 GLY A CA 1
ATOM 654 C C . GLY A 1 85 ? 2.215 -22.421 59.530 1.00 30.72 85 GLY A C 1
ATOM 655 O O . GLY A 1 85 ? 2.353 -22.654 58.334 1.00 30.72 85 GLY A O 1
ATOM 656 N N . ASP A 1 86 ? 3.274 -22.199 60.320 1.00 34.03 86 ASP A N 1
ATOM 657 C CA . ASP A 1 86 ? 4.648 -22.531 59.881 1.00 34.03 86 ASP A CA 1
ATOM 658 C C . ASP A 1 86 ? 4.872 -24.056 59.922 1.00 34.03 86 ASP A C 1
ATOM 660 O O . ASP A 1 86 ? 4.403 -24.695 60.864 1.00 34.03 86 ASP A O 1
ATOM 664 N N . LEU A 1 87 ? 5.581 -24.619 58.926 1.00 37.44 87 LEU A N 1
ATOM 665 C CA . LEU A 1 87 ? 6.582 -25.698 59.081 1.00 37.44 87 LEU A CA 1
ATOM 666 C C . LEU A 1 87 ? 7.111 -26.239 57.728 1.00 37.44 87 LEU A C 1
ATOM 668 O O . LEU A 1 87 ? 6.640 -27.230 57.175 1.00 37.44 87 LEU A O 1
ATOM 672 N N . THR A 1 88 ? 8.284 -25.738 57.341 1.00 38.12 88 THR A N 1
ATOM 673 C CA . THR A 1 88 ? 9.421 -26.535 56.817 1.00 38.12 88 THR A CA 1
ATOM 674 C C . THR A 1 88 ? 9.410 -27.228 55.432 1.00 38.12 88 THR A C 1
ATOM 676 O O . THR A 1 88 ? 8.789 -28.260 55.207 1.00 38.12 88 THR A O 1
ATOM 679 N N . ARG A 1 89 ? 10.432 -26.833 54.648 1.00 43.59 89 ARG A N 1
ATOM 680 C CA . ARG A 1 89 ? 11.295 -27.667 53.769 1.00 43.59 89 ARG A CA 1
ATOM 681 C C . ARG A 1 89 ? 10.674 -28.329 52.521 1.00 43.59 89 ARG A C 1
ATOM 683 O O . ARG A 1 89 ? 10.161 -29.442 52.585 1.00 43.59 89 ARG A O 1
ATOM 690 N N . LYS A 1 90 ? 11.092 -27.818 51.355 1.00 48.34 90 LYS A N 1
ATOM 691 C CA . LYS A 1 90 ? 11.924 -28.577 50.389 1.00 48.34 90 LYS A CA 1
ATOM 692 C C . LYS A 1 90 ? 12.778 -27.617 49.546 1.00 48.34 90 LYS A C 1
ATOM 694 O O . LYS A 1 90 ? 12.290 -26.588 49.101 1.00 48.34 90 LYS A O 1
ATOM 699 N N . LYS A 1 91 ? 14.067 -27.942 49.386 1.00 44.75 91 LYS A N 1
ATOM 700 C CA . LYS A 1 91 ? 15.110 -27.113 48.750 1.00 44.75 91 LYS A CA 1
ATOM 701 C C . LYS A 1 91 ? 15.769 -27.885 47.606 1.00 44.75 91 LYS A C 1
ATOM 703 O O . LYS A 1 91 ? 16.349 -28.931 47.874 1.00 44.75 91 LYS A O 1
ATOM 708 N N . VAL A 1 92 ? 15.746 -27.310 46.402 1.00 31.56 92 VAL A N 1
ATOM 709 C CA . VAL A 1 92 ? 16.596 -27.579 45.218 1.00 31.56 92 VAL A CA 1
ATOM 710 C C . VAL A 1 92 ? 16.532 -26.255 44.420 1.00 31.56 92 VAL A C 1
ATOM 712 O O . VAL A 1 92 ? 15.463 -25.950 43.912 1.00 31.56 92 VAL A O 1
ATOM 715 N N . MET A 1 93 ? 17.459 -25.281 44.465 1.00 37.06 93 MET A N 1
ATOM 716 C CA . MET A 1 93 ? 18.925 -25.280 44.268 1.00 37.06 93 MET A CA 1
ATOM 717 C C . MET A 1 93 ? 19.285 -25.848 42.885 1.00 37.06 93 MET A C 1
ATOM 719 O O . MET A 1 93 ? 19.217 -27.056 42.709 1.00 37.06 93 MET A O 1
ATOM 723 N N . VAL A 1 94 ? 19.534 -25.029 41.857 1.00 37.22 94 VAL A N 1
ATOM 724 C CA . VAL A 1 94 ? 20.834 -24.473 41.375 1.00 37.22 94 VAL A CA 1
ATOM 725 C C . VAL A 1 94 ? 20.454 -23.668 40.087 1.00 37.22 94 VAL A C 1
ATOM 727 O O . VAL A 1 94 ? 19.528 -24.110 39.413 1.00 37.22 94 VAL A O 1
ATOM 730 N N . GLN A 1 95 ? 20.982 -22.497 39.681 1.00 34.47 95 GLN A N 1
ATOM 731 C CA . GLN A 1 95 ? 22.339 -21.919 39.761 1.00 34.47 95 GLN A CA 1
ATOM 732 C C . GLN A 1 95 ? 22.368 -20.362 39.736 1.00 34.47 95 GLN A C 1
ATOM 734 O O . GLN A 1 95 ? 21.387 -19.725 39.366 1.00 34.47 95 GLN A O 1
ATOM 739 N N . ASP A 1 96 ? 23.527 -19.814 40.110 1.00 31.16 96 ASP A N 1
ATOM 740 C CA . ASP A 1 96 ? 23.988 -18.418 40.335 1.00 31.16 96 ASP A CA 1
ATOM 741 C C . ASP A 1 96 ? 23.794 -17.422 39.145 1.00 31.16 96 ASP A C 1
ATOM 743 O O . ASP A 1 96 ? 23.696 -17.867 38.004 1.00 31.16 96 ASP A O 1
ATOM 747 N N . TYR A 1 97 ? 23.577 -16.093 39.295 1.00 37.12 97 TYR A N 1
ATOM 748 C CA . TYR A 1 97 ? 24.371 -14.978 39.906 1.00 37.12 97 TYR A CA 1
ATOM 749 C C . TYR A 1 97 ? 25.670 -14.656 39.119 1.00 37.12 97 TYR A C 1
ATOM 751 O O . TYR A 1 97 ? 26.368 -15.588 38.738 1.00 37.12 97 TYR A O 1
ATOM 759 N N . ASP A 1 98 ? 26.107 -13.427 38.793 1.00 36.34 98 ASP A N 1
ATOM 760 C CA . ASP A 1 98 ? 25.844 -12.009 39.187 1.00 36.34 98 ASP A CA 1
ATOM 761 C C . ASP A 1 98 ? 25.295 -11.188 37.960 1.00 36.34 98 ASP A C 1
ATOM 763 O O . ASP A 1 98 ? 25.112 -11.780 36.897 1.00 36.34 98 ASP A O 1
ATOM 767 N N . GLY A 1 99 ? 24.970 -9.878 37.940 1.00 34.94 99 GLY A N 1
ATOM 768 C CA . GLY A 1 99 ? 25.134 -8.776 38.907 1.00 34.94 99 GLY A CA 1
ATOM 769 C C . GLY A 1 99 ? 24.436 -7.444 38.526 1.00 34.94 99 GLY A C 1
ATOM 770 O O . GLY A 1 99 ? 23.635 -7.433 37.588 1.00 34.94 99 GLY A O 1
ATOM 771 N N . PRO A 1 100 ? 24.684 -6.322 39.252 1.00 46.81 100 PRO A N 1
ATOM 772 C CA . PRO A 1 100 ? 23.793 -5.143 39.258 1.00 46.81 100 PRO A CA 1
ATOM 773 C C . PRO A 1 100 ? 24.389 -3.833 38.685 1.00 46.81 100 PRO A C 1
ATOM 775 O O . PRO A 1 100 ? 25.602 -3.739 38.514 1.00 46.81 100 PRO A O 1
ATOM 778 N N . THR A 1 101 ? 23.556 -2.782 38.504 1.00 33.00 101 THR A N 1
ATOM 779 C CA . THR A 1 101 ? 23.777 -1.374 38.977 1.00 33.00 101 THR A CA 1
ATOM 780 C C . THR A 1 101 ? 22.728 -0.369 38.436 1.00 33.00 101 THR A C 1
ATOM 782 O O . THR A 1 101 ? 22.364 -0.431 37.269 1.00 33.00 101 THR A O 1
ATOM 785 N N . SER A 1 102 ? 22.340 0.602 39.285 1.00 34.66 102 SER A N 1
ATOM 786 C CA . SER A 1 102 ? 21.545 1.839 39.046 1.00 34.66 102 SER A CA 1
ATOM 787 C C . SER A 1 102 ? 20.070 1.674 38.619 1.00 34.66 102 SER A C 1
ATOM 789 O O . SER A 1 102 ? 19.775 1.023 37.629 1.00 34.66 102 SER A O 1
ATOM 791 N N . MET A 1 103 ? 19.064 2.170 39.357 1.00 39.19 103 MET A N 1
ATOM 792 C CA . MET A 1 103 ? 18.753 3.590 39.638 1.00 39.19 103 MET A CA 1
ATOM 793 C C . MET A 1 103 ? 18.735 4.470 38.379 1.00 39.19 103 MET A C 1
ATOM 795 O O . MET A 1 103 ? 19.768 5.018 38.003 1.00 39.19 103 MET A O 1
ATOM 799 N N . ASP A 1 104 ? 17.550 4.646 37.792 1.00 34.44 104 ASP A N 1
ATOM 800 C CA . ASP A 1 104 ? 16.979 5.986 37.599 1.00 34.44 104 ASP A CA 1
ATOM 801 C C . ASP A 1 104 ? 15.438 5.919 37.629 1.00 34.44 104 ASP A C 1
ATOM 803 O O . ASP A 1 104 ? 14.835 4.895 37.297 1.00 34.44 104 ASP A O 1
ATOM 807 N N . GLU A 1 105 ? 14.809 7.003 38.074 1.00 40.88 105 GLU A N 1
ATOM 808 C CA . GLU A 1 105 ? 13.385 7.124 38.379 1.00 40.88 105 GLU A CA 1
ATOM 809 C C . GLU A 1 105 ? 12.802 8.335 37.640 1.00 40.88 105 GLU A C 1
ATOM 811 O O . GLU A 1 105 ? 13.048 9.470 38.033 1.00 40.88 105 GLU A O 1
ATOM 816 N N . THR A 1 106 ? 11.946 8.133 36.632 1.00 46.91 106 THR A N 1
ATOM 817 C CA . THR A 1 106 ? 10.952 9.158 36.248 1.00 46.91 106 THR A CA 1
ATOM 818 C C . THR A 1 106 ? 9.669 8.542 35.661 1.00 46.91 106 THR A C 1
ATOM 820 O O . THR A 1 106 ? 9.735 7.606 34.860 1.00 46.91 106 THR A O 1
ATOM 823 N N . PRO A 1 107 ? 8.473 9.044 36.036 1.00 47.66 107 PRO A N 1
ATOM 824 C CA . PRO A 1 107 ? 7.191 8.532 35.550 1.00 47.66 107 PRO A CA 1
ATOM 825 C C . PRO A 1 107 ? 6.541 9.424 34.471 1.00 47.66 107 PRO A C 1
ATOM 827 O O . PRO A 1 107 ? 6.914 10.581 34.293 1.00 47.66 107 PRO A O 1
ATOM 830 N N . LEU A 1 108 ? 5.405 8.939 33.933 1.00 40.88 108 LEU A N 1
ATOM 831 C CA . LEU A 1 108 ? 4.327 9.739 33.306 1.00 40.88 108 LEU A CA 1
ATOM 832 C C . LEU A 1 108 ? 4.652 10.313 31.891 1.00 40.88 108 LEU A C 1
ATOM 834 O O . LEU A 1 108 ? 5.758 10.738 31.616 1.00 40.88 108 LEU A O 1
ATOM 838 N N . LYS A 1 109 ? 3.746 10.382 30.897 1.00 50.12 109 LYS A N 1
ATOM 839 C CA . LYS A 1 109 ? 2.275 10.225 30.836 1.00 50.12 109 LYS A CA 1
ATOM 840 C C . LYS A 1 109 ? 1.867 9.451 29.568 1.00 50.12 109 LYS A C 1
ATOM 842 O O . LYS A 1 109 ? 2.253 9.828 28.467 1.00 50.12 109 LYS A O 1
ATOM 847 N N . ARG A 1 110 ? 0.989 8.447 29.691 1.00 48.09 110 ARG A N 1
ATOM 848 C CA . ARG A 1 110 ? 0.251 7.878 28.544 1.00 48.09 110 ARG A CA 1
ATOM 849 C C . ARG A 1 110 ? -1.006 8.717 28.309 1.00 48.09 110 ARG A C 1
ATOM 851 O O . ARG A 1 110 ? -1.969 8.573 29.062 1.00 48.09 110 ARG A O 1
ATOM 858 N N . ILE A 1 111 ? -1.002 9.577 27.291 1.00 42.59 111 ILE A N 1
ATOM 859 C CA . ILE A 1 111 ? -2.209 10.296 26.860 1.00 42.59 111 ILE A CA 1
ATOM 860 C C . ILE A 1 111 ? -3.192 9.258 26.306 1.00 42.59 111 ILE A C 1
ATOM 862 O O . ILE A 1 111 ? -2.877 8.538 25.360 1.00 42.59 111 ILE A O 1
ATOM 866 N N . ARG A 1 112 ? -4.364 9.137 26.937 1.00 44.97 112 ARG A N 1
ATOM 867 C CA . ARG A 1 112 ? -5.483 8.357 26.397 1.00 44.97 112 ARG A CA 1
ATOM 868 C C . ARG A 1 112 ? -6.350 9.306 25.582 1.00 44.97 112 ARG A C 1
ATOM 870 O O . ARG A 1 112 ? -6.752 10.340 26.105 1.00 44.97 112 ARG A O 1
ATOM 877 N N . TYR A 1 113 ? -6.662 8.934 24.348 1.00 39.31 113 TYR A N 1
ATOM 878 C CA . TYR A 1 113 ? -7.694 9.606 23.566 1.00 39.31 113 TYR A CA 1
ATOM 879 C C . TYR A 1 113 ? -9.052 9.377 24.231 1.00 39.31 113 TYR A C 1
ATOM 881 O O . TYR A 1 113 ? -9.449 8.226 24.418 1.00 39.31 113 TYR A O 1
ATOM 889 N N . ASN A 1 114 ? -9.733 10.458 24.613 1.00 36.31 114 ASN A N 1
ATOM 890 C CA . ASN A 1 114 ? -11.130 10.428 25.033 1.00 36.31 114 ASN A CA 1
ATOM 891 C C . ASN A 1 114 ? -11.747 11.836 24.969 1.00 36.31 114 ASN A C 1
ATOM 893 O O . ASN A 1 114 ? -11.507 12.641 25.867 1.00 36.31 114 ASN A O 1
ATOM 897 N N . LEU A 1 115 ? -12.513 12.116 23.913 1.00 36.19 115 LEU A N 1
ATOM 898 C CA . LEU A 1 115 ? -13.682 13.002 23.936 1.00 36.19 115 LEU A CA 1
ATOM 899 C C . LEU A 1 115 ? -14.499 12.681 22.668 1.00 36.19 115 LEU A C 1
ATOM 901 O O . LEU A 1 115 ? -13.986 12.829 21.564 1.00 36.19 115 LEU A O 1
ATOM 905 N N . ASP A 1 116 ? -15.564 11.891 22.746 1.00 31.64 116 ASP A N 1
ATOM 906 C CA . ASP A 1 116 ? -16.924 12.209 23.214 1.00 31.64 116 ASP A CA 1
ATOM 907 C C . ASP A 1 116 ? -17.708 13.121 22.253 1.00 31.64 116 ASP A C 1
ATOM 909 O O . ASP A 1 116 ? -17.219 14.150 21.790 1.00 31.64 116 ASP A O 1
ATOM 913 N N . SER A 1 117 ? -18.932 12.706 21.921 1.00 42.44 117 SER A N 1
ATOM 914 C CA . SER A 1 117 ? -19.784 13.415 20.960 1.00 42.44 117 SER A CA 1
ATOM 915 C C . SER A 1 117 ? -20.441 14.628 21.606 1.00 42.44 117 SER A C 1
ATOM 917 O O . SER A 1 117 ? -21.207 14.478 22.556 1.00 42.44 117 SER A O 1
ATOM 919 N N . SER A 1 118 ? -20.271 15.811 21.017 1.00 34.72 118 SER A N 1
ATOM 920 C CA . SER A 1 118 ? -21.177 16.938 21.247 1.00 34.72 118 SER A CA 1
ATOM 921 C C . SER A 1 118 ? -21.743 17.452 19.921 1.00 34.72 118 SER A C 1
ATOM 923 O O . SER A 1 118 ? -21.030 17.817 18.990 1.00 34.72 118 SER A O 1
ATOM 925 N N . LEU A 1 119 ? -23.074 17.431 19.830 1.00 40.16 119 LEU A N 1
ATOM 926 C CA . LEU A 1 119 ? -23.855 17.885 18.685 1.00 40.16 119 LEU A CA 1
ATOM 927 C C . LEU A 1 119 ? -24.679 19.105 19.117 1.00 40.16 119 LEU A C 1
ATOM 929 O O . LEU A 1 119 ? -25.727 18.954 19.737 1.00 40.16 119 LEU A O 1
ATOM 933 N N . ALA A 1 120 ? -24.193 20.307 18.801 1.00 32.44 120 ALA A N 1
ATOM 934 C CA . ALA A 1 120 ? -24.913 21.583 18.904 1.00 32.44 120 ALA A CA 1
ATOM 935 C C . ALA A 1 120 ? -24.194 22.621 18.013 1.00 32.44 120 ALA A C 1
ATOM 937 O O . ALA A 1 120 ? -23.032 22.928 18.239 1.00 32.44 120 ALA A O 1
ATOM 938 N N . GLN A 1 121 ? -24.744 22.980 16.851 1.00 36.09 121 GLN A N 1
ATOM 939 C CA . GLN A 1 121 ? -25.663 24.116 16.634 1.00 36.09 121 GLN A CA 1
ATOM 940 C C . GLN A 1 121 ? -25.048 25.526 16.755 1.00 36.09 121 GLN A C 1
ATOM 942 O O . GLN A 1 121 ? -24.959 26.088 17.841 1.00 36.09 121 GLN A O 1
ATOM 947 N N . SER A 1 122 ? -24.770 26.146 15.603 1.00 32.97 122 SER A N 1
ATOM 948 C CA . SER A 1 122 ? -25.299 27.456 15.140 1.00 32.97 122 SER A CA 1
ATOM 949 C C . SER A 1 122 ? -24.618 27.779 13.791 1.00 32.97 122 SER A C 1
ATOM 951 O O . SER A 1 122 ? -23.422 27.576 13.639 1.00 32.97 122 SER A O 1
ATOM 953 N N . ALA A 1 123 ? -25.337 27.997 12.680 1.00 33.41 123 ALA A N 1
ATOM 954 C CA . ALA A 1 123 ? -25.988 29.259 12.297 1.00 33.41 123 ALA A CA 1
ATOM 955 C C . ALA A 1 123 ? -25.025 30.456 12.467 1.00 33.41 123 ALA A C 1
ATOM 957 O O . ALA A 1 123 ? -24.614 30.749 13.578 1.00 33.41 123 ALA A O 1
ATOM 958 N N . GLN A 1 124 ? -24.658 31.198 11.420 1.00 32.47 124 GLN A N 1
ATOM 959 C CA . GLN A 1 124 ? -25.595 31.932 10.561 1.00 32.47 124 GLN A CA 1
ATOM 960 C C . GLN A 1 124 ? -25.129 32.044 9.096 1.00 32.47 124 GLN A C 1
ATOM 962 O O . GLN A 1 124 ? -23.948 32.203 8.808 1.00 32.47 124 GLN A O 1
ATOM 967 N N . LEU A 1 125 ? -26.103 32.042 8.180 1.00 38.44 125 LEU A 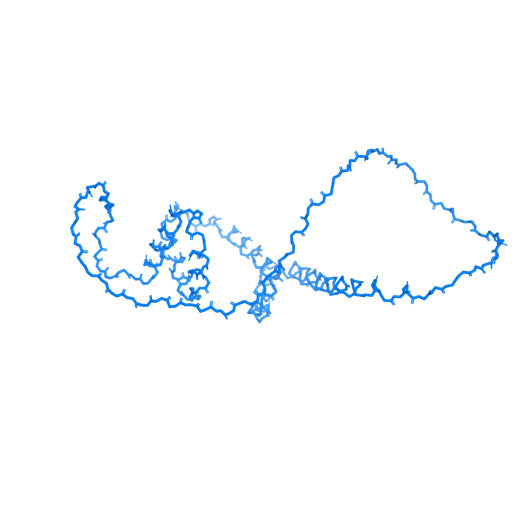N 1
ATOM 968 C CA . LEU A 1 125 ? -25.974 32.640 6.851 1.00 38.44 125 LEU A CA 1
ATOM 969 C C . LEU A 1 125 ? -26.329 34.127 6.960 1.00 38.44 125 LEU A C 1
ATOM 971 O O . LEU A 1 125 ? -27.440 34.445 7.382 1.00 38.44 125 LEU A O 1
ATOM 975 N N . ALA A 1 126 ? -25.442 35.013 6.515 1.00 31.70 126 ALA A N 1
ATOM 976 C CA . ALA A 1 126 ? -25.784 36.385 6.157 1.00 31.70 126 ALA A CA 1
ATOM 977 C C . ALA A 1 126 ? -24.864 36.857 5.023 1.00 31.70 126 ALA A C 1
ATOM 979 O O . ALA A 1 126 ? -23.661 36.606 5.042 1.00 31.70 126 ALA A O 1
ATOM 980 N N . VAL A 1 127 ? -25.461 37.496 4.020 1.00 38.50 127 VAL A N 1
ATOM 981 C CA . VAL A 1 127 ? -24.776 38.124 2.886 1.00 38.50 127 VAL A CA 1
ATOM 982 C C . VAL A 1 127 ? -24.645 39.607 3.197 1.00 38.50 127 VAL A C 1
ATOM 984 O O . VAL A 1 127 ? -25.657 40.234 3.498 1.00 38.50 127 VAL A O 1
ATOM 987 N N . GLU A 1 128 ? -23.453 40.178 3.040 1.00 32.59 128 GLU A N 1
ATOM 988 C CA . GLU A 1 128 ? -23.285 41.629 2.948 1.00 32.59 128 GLU A CA 1
ATOM 989 C C . GLU A 1 128 ? -22.199 41.968 1.913 1.00 32.59 128 GLU A C 1
ATOM 991 O O . GLU A 1 128 ? -21.213 41.246 1.767 1.00 32.59 128 GLU A O 1
ATOM 996 N N . ASN A 1 129 ? -22.454 43.018 1.131 1.00 35.41 129 ASN A N 1
ATOM 997 C CA . ASN A 1 129 ? -21.608 43.519 0.042 1.00 35.41 129 ASN A CA 1
ATOM 998 C C . ASN A 1 129 ? -20.948 44.845 0.465 1.00 35.41 129 ASN A C 1
ATOM 1000 O O . ASN A 1 129 ? -21.405 45.456 1.425 1.00 35.41 129 ASN A O 1
ATOM 1004 N N . GLN A 1 130 ? -20.027 45.343 -0.374 1.00 36.97 130 GLN A N 1
ATOM 1005 C CA . GLN A 1 130 ? -19.357 46.660 -0.302 1.00 36.97 130 GLN A CA 1
ATOM 1006 C C . GLN A 1 130 ? -18.229 46.755 0.744 1.00 36.97 130 GLN A C 1
ATOM 1008 O O . GLN A 1 130 ? -18.306 46.150 1.807 1.00 36.97 130 GLN A O 1
ATOM 1013 N N . ASP A 1 131 ? -17.153 47.515 0.527 1.00 33.06 131 ASP A N 1
ATOM 1014 C CA . ASP A 1 131 ? -16.537 47.996 -0.724 1.00 33.06 131 ASP A CA 1
ATOM 1015 C C . ASP A 1 131 ? -15.054 48.335 -0.440 1.00 33.06 131 ASP A C 1
ATOM 1017 O O . ASP A 1 131 ? -14.668 48.503 0.713 1.00 33.06 131 ASP A O 1
ATOM 1021 N N . ASP A 1 132 ? -14.256 48.409 -1.509 1.00 36.91 132 ASP A N 1
ATOM 1022 C CA . ASP A 1 132 ? -12.983 49.141 -1.689 1.00 36.91 132 ASP A CA 1
ATOM 1023 C C . ASP A 1 132 ? -12.019 49.400 -0.495 1.00 36.91 132 ASP A C 1
ATOM 1025 O O . ASP A 1 132 ? -12.313 50.155 0.428 1.00 36.91 132 ASP A O 1
ATOM 1029 N N . VAL A 1 133 ? -10.777 48.900 -0.609 1.00 39.50 133 VAL A N 1
ATOM 1030 C CA . VAL A 1 133 ? -9.558 49.747 -0.684 1.00 39.50 133 VAL A CA 1
ATOM 1031 C C . VAL A 1 133 ? -8.317 48.891 -0.981 1.00 39.50 133 VAL A C 1
ATOM 1033 O O . VAL A 1 133 ? -8.027 47.890 -0.325 1.00 39.50 133 VAL A O 1
ATOM 1036 N N . THR A 1 134 ? -7.546 49.322 -1.978 1.00 42.44 134 THR A N 1
ATOM 1037 C CA . THR A 1 134 ? -6.262 48.744 -2.411 1.00 42.44 134 THR A CA 1
ATOM 1038 C C . THR A 1 134 ? -5.176 48.674 -1.331 1.00 42.44 134 THR A C 1
ATOM 1040 O O . THR A 1 134 ? -4.821 49.699 -0.748 1.00 42.44 134 THR A O 1
ATOM 1043 N N . LEU A 1 135 ? -4.478 47.532 -1.254 1.00 40.25 135 LEU A N 1
ATOM 1044 C CA . LEU A 1 135 ? -3.024 47.520 -1.060 1.00 40.25 135 LEU A CA 1
ATOM 1045 C C . LEU A 1 135 ? -2.357 46.435 -1.927 1.00 40.25 135 LEU A C 1
ATOM 1047 O O . LEU A 1 135 ? -2.842 45.312 -2.043 1.00 40.25 135 LEU A O 1
ATOM 1051 N N . ASP A 1 136 ? -1.260 46.829 -2.565 1.00 38.38 136 ASP A N 1
ATOM 1052 C CA . ASP A 1 136 ? -0.441 46.066 -3.513 1.00 38.38 136 ASP A CA 1
ATOM 1053 C C . ASP A 1 136 ? 0.333 44.893 -2.861 1.00 38.38 136 ASP A C 1
ATOM 1055 O O . ASP A 1 136 ? 0.554 44.888 -1.649 1.00 38.38 136 ASP A O 1
ATOM 1059 N N . GLY A 1 137 ? 0.837 43.946 -3.669 1.00 39.38 137 GLY A N 1
ATOM 1060 C CA . GLY A 1 137 ? 2.131 43.333 -3.331 1.00 39.38 137 GLY A CA 1
ATOM 1061 C C . GLY A 1 137 ? 2.372 41.833 -3.529 1.00 39.38 137 GLY A C 1
ATOM 1062 O O . GLY A 1 137 ? 3.535 41.443 -3.466 1.00 39.38 137 GLY A O 1
ATOM 1063 N N . PHE A 1 138 ? 1.381 40.971 -3.803 1.00 40.59 138 PHE A N 1
ATOM 1064 C CA . PHE A 1 138 ? 1.645 39.526 -4.008 1.00 40.59 138 PHE A CA 1
ATOM 1065 C C . PHE A 1 138 ? 1.011 38.940 -5.273 1.00 40.59 138 PHE A C 1
ATOM 1067 O O . PHE A 1 138 ? 0.173 38.039 -5.239 1.00 40.59 138 PHE A O 1
ATOM 1074 N N . SER A 1 139 ? 1.512 39.392 -6.426 1.00 44.69 139 SER A N 1
ATOM 1075 C CA . SER A 1 139 ? 1.356 38.669 -7.693 1.00 44.69 139 SER A CA 1
ATOM 1076 C C . SER A 1 139 ? 2.157 37.359 -7.654 1.00 44.69 139 SER A C 1
ATOM 1078 O O . SER A 1 139 ? 3.297 37.279 -8.123 1.00 44.69 139 SER A O 1
ATOM 1080 N N . SER A 1 140 ? 1.556 36.307 -7.093 1.00 43.12 140 SER A N 1
ATOM 1081 C CA . SER A 1 140 ? 2.019 34.943 -7.336 1.00 43.12 140 SER A CA 1
ATOM 1082 C C . SER A 1 140 ? 1.810 34.639 -8.816 1.00 43.12 140 SER A C 1
ATOM 1084 O O . SER A 1 140 ? 0.681 34.467 -9.278 1.00 43.12 140 SER A O 1
ATOM 1086 N N . LYS A 1 141 ? 2.911 34.608 -9.575 1.00 41.72 141 LYS A N 1
ATOM 1087 C CA . LYS A 1 141 ? 2.936 34.240 -10.995 1.00 41.72 141 LYS A CA 1
ATOM 1088 C C . LYS A 1 141 ? 2.680 32.739 -11.150 1.00 41.72 141 LYS A C 1
ATOM 1090 O O . LYS A 1 141 ? 3.572 31.983 -11.532 1.00 41.72 141 LYS A O 1
ATOM 1095 N N . VAL A 1 142 ? 1.455 32.307 -10.854 1.00 50.66 142 VAL A N 1
ATOM 1096 C CA . VAL A 1 142 ? 0.967 30.985 -11.247 1.00 50.66 142 VAL A CA 1
ATOM 1097 C C . VAL A 1 142 ? 0.963 30.956 -12.770 1.00 50.66 142 VAL A C 1
ATOM 1099 O O . VAL A 1 142 ? 0.349 31.800 -13.422 1.00 50.66 142 VAL A O 1
ATOM 1102 N N . SER A 1 143 ? 1.731 30.025 -13.326 1.00 41.03 143 SER A N 1
ATOM 1103 C CA . SER A 1 143 ? 1.949 29.912 -14.764 1.00 41.03 143 SER A CA 1
ATOM 1104 C C . SER A 1 143 ? 0.623 29.749 -15.505 1.00 41.03 143 SER A C 1
ATOM 1106 O O . SER A 1 143 ? -0.135 28.805 -15.289 1.00 41.03 143 SER A O 1
ATOM 1108 N N . LEU A 1 144 ? 0.361 30.704 -16.396 1.00 53.19 144 LEU A N 1
ATOM 1109 C CA . LEU A 1 144 ? -0.814 30.732 -17.249 1.00 53.19 144 LEU A CA 1
ATOM 1110 C C . LEU A 1 144 ? -0.662 29.627 -18.307 1.00 53.19 144 LEU A C 1
ATOM 1112 O O . LEU A 1 144 ? 0.034 29.770 -19.310 1.00 53.19 144 LEU A O 1
ATOM 1116 N N . THR A 1 145 ? -1.253 28.474 -18.023 1.00 48.94 145 THR A N 1
ATOM 1117 C CA . THR A 1 145 ? -1.456 27.355 -18.951 1.00 48.94 145 THR A CA 1
ATOM 1118 C C . THR A 1 145 ? -2.789 26.740 -18.540 1.00 48.94 145 THR A C 1
ATOM 1120 O O . THR A 1 145 ? -2.855 25.970 -17.586 1.00 48.94 145 THR A O 1
ATOM 1123 N N . ASP A 1 146 ? -3.897 27.302 -19.013 1.00 48.31 146 ASP A N 1
ATOM 1124 C CA . ASP A 1 146 ? -4.483 26.990 -20.326 1.00 48.31 146 ASP A CA 1
ATOM 1125 C C . ASP A 1 146 ? -4.847 25.502 -20.449 1.00 48.31 146 ASP A C 1
ATOM 1127 O O . ASP A 1 146 ? -4.026 24.611 -20.205 1.00 48.31 146 ASP A O 1
ATOM 1131 N N . ARG A 1 147 ? -6.105 25.269 -20.842 1.00 50.97 147 ARG A N 1
ATOM 1132 C CA . ARG A 1 147 ? -6.916 24.064 -20.610 1.00 50.97 147 ARG A CA 1
ATOM 1133 C C . ARG A 1 147 ? -7.302 23.835 -19.143 1.00 50.97 147 ARG A C 1
ATOM 1135 O O . ARG A 1 147 ? -6.459 23.893 -18.250 1.00 50.97 147 ARG A O 1
ATOM 1142 N N . ASP A 1 148 ? -8.574 23.494 -18.919 1.00 69.75 148 ASP A N 1
ATOM 1143 C CA . ASP A 1 148 ? -9.124 23.191 -17.593 1.00 69.75 148 ASP A CA 1
ATOM 1144 C C . ASP A 1 148 ? -8.217 22.215 -16.825 1.00 69.75 148 ASP A C 1
ATOM 1146 O O . ASP A 1 148 ? -7.910 21.123 -17.331 1.00 69.75 148 ASP A O 1
ATOM 1150 N N . PRO A 1 149 ? -7.743 22.576 -15.617 1.00 77.12 149 PRO A N 1
ATOM 1151 C CA . PRO A 1 149 ? -6.843 21.713 -14.874 1.00 77.12 149 PRO A CA 1
ATOM 1152 C C . PRO A 1 149 ? -7.577 20.419 -14.526 1.00 77.12 149 PRO A C 1
ATOM 1154 O O . PRO A 1 149 ? -8.622 20.438 -13.882 1.00 77.12 149 PRO A O 1
ATOM 1157 N N . THR A 1 150 ? -7.020 19.278 -14.941 1.00 90.88 150 THR A N 1
ATOM 1158 C CA . THR A 1 150 ? -7.558 17.948 -14.602 1.00 90.88 150 THR A CA 1
ATOM 1159 C C . THR A 1 150 ? -7.750 17.817 -13.086 1.00 90.88 150 THR A C 1
ATOM 1161 O O . THR A 1 150 ? -6.896 18.344 -12.366 1.00 90.88 150 THR A O 1
ATOM 1164 N N . PRO A 1 151 ? -8.746 17.064 -12.579 1.00 93.56 151 PRO A N 1
ATOM 1165 C CA . PRO A 1 151 ? -9.006 16.941 -11.140 1.00 93.56 151 PRO A CA 1
ATOM 1166 C C . PRO A 1 151 ? -7.751 16.651 -10.303 1.00 93.56 151 PRO A C 1
ATOM 1168 O O . PRO A 1 151 ? -7.497 17.332 -9.314 1.00 93.56 151 PRO A O 1
ATOM 1171 N N . ALA A 1 152 ? -6.875 15.750 -10.763 1.00 94.19 152 ALA A N 1
ATOM 1172 C CA . ALA A 1 152 ? -5.594 15.477 -10.109 1.00 94.19 152 ALA A CA 1
ATOM 1173 C C . ALA A 1 152 ? -4.666 16.709 -10.001 1.00 94.19 152 ALA A C 1
ATOM 1175 O O . ALA A 1 152 ? -4.068 16.932 -8.954 1.00 94.19 152 ALA A O 1
ATOM 1176 N N . LYS A 1 153 ? -4.573 17.552 -11.041 1.00 93.69 153 LYS A N 1
ATOM 1177 C CA . LYS A 1 153 ? -3.801 18.813 -10.999 1.00 93.69 153 LYS A CA 1
ATOM 1178 C C . LYS A 1 153 ? -4.404 19.824 -10.020 1.00 93.69 153 LYS A C 1
ATOM 1180 O O . LYS A 1 153 ? -3.645 20.486 -9.319 1.00 93.69 153 LYS A O 1
ATOM 1185 N N . GLN A 1 154 ? -5.734 19.934 -9.961 1.00 95.25 154 GLN A N 1
ATOM 1186 C CA . GLN A 1 154 ? -6.415 20.813 -9.000 1.00 95.25 154 GLN A CA 1
ATOM 1187 C C . GLN A 1 154 ? -6.111 20.379 -7.562 1.00 95.25 154 GLN A C 1
ATOM 1189 O O . GLN A 1 154 ? -5.681 21.191 -6.748 1.00 95.25 154 GLN A O 1
ATOM 1194 N N . MET A 1 155 ? -6.238 19.078 -7.283 1.00 96.62 155 MET A N 1
ATOM 1195 C CA . MET A 1 155 ? -5.932 18.500 -5.974 1.00 96.62 155 MET A CA 1
ATOM 1196 C C . MET A 1 155 ? -4.460 18.678 -5.582 1.00 96.62 155 MET A C 1
ATOM 1198 O O . MET A 1 155 ? -4.185 19.009 -4.436 1.00 96.62 155 MET A O 1
ATOM 1202 N N . ILE A 1 156 ? -3.515 18.530 -6.520 1.00 95.31 156 ILE A N 1
ATOM 1203 C CA . ILE A 1 156 ? -2.088 18.812 -6.276 1.00 95.31 156 ILE A CA 1
ATOM 1204 C C . ILE A 1 156 ? -1.873 20.281 -5.888 1.00 95.31 156 ILE A C 1
ATOM 1206 O O . ILE A 1 156 ? -1.142 20.552 -4.937 1.00 95.31 156 ILE A O 1
ATOM 1210 N N . GLY A 1 157 ? -2.527 21.221 -6.577 1.00 95.06 157 GLY A N 1
ATOM 1211 C CA . GLY A 1 157 ? -2.472 22.644 -6.228 1.00 95.06 157 GLY A CA 1
ATOM 1212 C C . GLY A 1 157 ? -3.038 22.932 -4.835 1.00 95.06 157 GLY A C 1
ATOM 1213 O O . GLY A 1 157 ? -2.409 23.644 -4.056 1.00 95.06 157 GLY A O 1
ATOM 1214 N N . LEU A 1 158 ? -4.181 22.328 -4.495 1.00 96.25 158 LEU A N 1
ATOM 1215 C CA . LEU A 1 158 ? -4.838 22.507 -3.198 1.00 96.25 158 LEU A CA 1
ATOM 1216 C C . LEU A 1 158 ? -4.014 21.909 -2.044 1.00 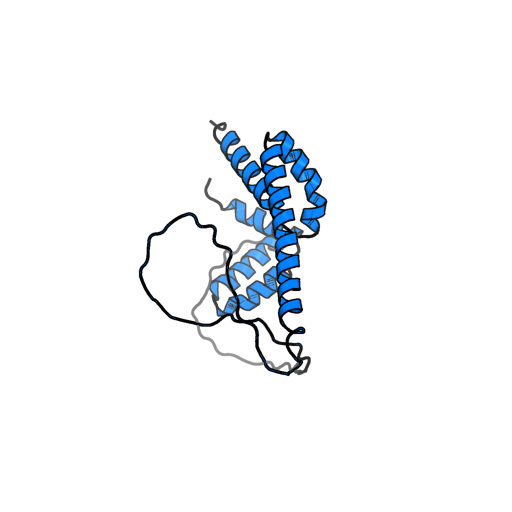96.25 158 LEU A C 1
ATOM 1218 O O . LEU A 1 158 ? -3.811 22.568 -1.029 1.00 96.25 158 LEU A O 1
ATOM 1222 N N . ILE A 1 159 ? -3.463 20.703 -2.226 1.00 96.44 159 ILE A N 1
ATOM 1223 C CA . ILE A 1 159 ? -2.530 20.075 -1.275 1.00 96.44 159 ILE A CA 1
ATOM 1224 C C . ILE A 1 159 ? -1.270 20.938 -1.113 1.00 96.44 159 ILE A C 1
ATOM 1226 O O . ILE A 1 159 ? -0.830 21.168 0.008 1.00 96.44 159 ILE A O 1
ATOM 1230 N N . GLY A 1 160 ? -0.710 21.457 -2.211 1.00 96.19 160 GLY A N 1
ATOM 1231 C CA . GLY A 1 160 ? 0.452 22.348 -2.176 1.00 96.19 160 GLY A CA 1
ATOM 1232 C C . GLY A 1 160 ? 0.195 23.650 -1.409 1.00 96.19 160 GLY A C 1
ATOM 1233 O O . GLY A 1 160 ? 1.057 24.083 -0.649 1.00 96.19 160 GLY A O 1
ATOM 1234 N N . ALA A 1 161 ? -0.997 24.238 -1.552 1.00 97.31 161 ALA A N 1
ATOM 1235 C CA . ALA A 1 161 ? -1.403 25.425 -0.802 1.00 97.31 161 ALA A CA 1
ATOM 1236 C C . ALA A 1 161 ? -1.536 25.141 0.706 1.00 97.31 161 ALA A C 1
ATOM 1238 O O . ALA A 1 161 ? -0.976 25.877 1.514 1.00 97.31 161 ALA A O 1
ATOM 1239 N N . LEU A 1 162 ? -2.194 24.039 1.084 1.00 97.38 162 LEU A N 1
ATOM 1240 C CA . LEU A 1 162 ? -2.334 23.633 2.489 1.00 97.38 162 LEU A CA 1
ATOM 1241 C C . LEU A 1 162 ? -0.984 23.278 3.136 1.00 97.38 162 LEU A C 1
ATOM 1243 O O . LEU A 1 162 ? -0.753 23.603 4.297 1.00 97.38 162 LEU A O 1
ATOM 1247 N N . LEU A 1 163 ? -0.059 22.673 2.383 1.00 97.25 163 LEU A N 1
ATOM 1248 C CA . LEU A 1 163 ? 1.314 22.432 2.844 1.00 97.25 163 LEU A CA 1
ATOM 1249 C C . LEU A 1 163 ? 2.102 23.736 3.042 1.00 97.25 163 LEU A C 1
ATOM 1251 O O . LEU A 1 163 ? 2.869 23.838 3.997 1.00 97.25 163 LEU A O 1
ATOM 1255 N N . ALA A 1 164 ? 1.911 24.734 2.173 1.00 97.81 164 ALA A N 1
ATOM 1256 C CA . ALA A 1 164 ? 2.534 26.052 2.318 1.00 97.81 164 ALA A CA 1
ATOM 1257 C C . ALA A 1 164 ? 1.984 26.848 3.519 1.00 97.81 164 ALA A C 1
ATOM 1259 O O . ALA A 1 164 ? 2.685 27.699 4.062 1.00 97.81 164 ALA A O 1
ATOM 1260 N N . GLU A 1 165 ? 0.759 26.550 3.960 1.00 95.62 165 GLU A N 1
ATOM 1261 C CA . GLU A 1 165 ? 0.143 27.119 5.165 1.00 95.62 165 GLU A CA 1
ATOM 1262 C C . GLU A 1 165 ? 0.665 26.487 6.480 1.00 95.62 165 GLU A C 1
ATOM 1264 O O . GLU A 1 165 ? 0.495 27.056 7.564 1.00 95.62 165 GLU A O 1
ATOM 1269 N N . GLY A 1 166 ? 1.368 25.351 6.398 1.00 95.00 166 GLY A N 1
ATOM 1270 C CA . GLY A 1 166 ? 2.049 24.716 7.529 1.00 95.00 166 GLY A CA 1
ATOM 1271 C C . GLY A 1 166 ? 1.084 24.149 8.574 1.00 95.00 166 GLY A C 1
ATOM 1272 O O . GLY A 1 166 ? 0.085 23.520 8.234 1.00 95.00 166 GLY A O 1
ATOM 1273 N N . GLU A 1 167 ? 1.371 24.369 9.861 1.00 94.94 167 GLU A N 1
ATOM 1274 C CA . GLU A 1 167 ? 0.538 23.884 10.978 1.00 94.94 167 GLU A CA 1
ATOM 1275 C C . GLU A 1 167 ? -0.920 24.365 10.874 1.00 94.94 167 GLU A C 1
ATOM 1277 O O . GLU A 1 167 ? -1.845 23.595 11.122 1.00 94.94 167 GLU A O 1
ATOM 1282 N N . ARG A 1 168 ? -1.136 25.598 10.395 1.00 95.56 168 ARG A N 1
ATOM 1283 C CA . ARG A 1 168 ? -2.475 26.165 10.168 1.00 95.56 168 ARG A CA 1
ATOM 1284 C C . ARG A 1 168 ? -3.272 25.428 9.079 1.00 95.56 168 ARG A C 1
ATOM 1286 O O . ARG A 1 168 ? -4.496 25.478 9.100 1.00 95.56 168 ARG A O 1
ATOM 1293 N N . GLY A 1 169 ? -2.595 24.740 8.157 1.00 95.94 169 GLY A N 1
ATOM 1294 C CA . GLY A 1 169 ? -3.209 23.946 7.090 1.00 95.94 169 GLY A CA 1
ATOM 1295 C C . GLY A 1 169 ? -3.389 22.463 7.436 1.00 95.94 169 GLY A C 1
ATOM 1296 O O . GLY A 1 169 ? -4.024 21.742 6.667 1.00 95.94 169 GLY A O 1
ATOM 1297 N N . ALA A 1 170 ? -2.858 21.988 8.571 1.00 96.50 170 ALA A N 1
ATOM 1298 C CA . ALA A 1 170 ? -2.768 20.560 8.888 1.00 96.50 170 ALA A CA 1
ATOM 1299 C C . ALA A 1 170 ? -4.141 19.875 9.034 1.00 96.50 170 ALA A C 1
ATOM 1301 O O . ALA A 1 170 ? -4.371 18.839 8.413 1.00 96.50 170 ALA A O 1
ATOM 1302 N N . GLU A 1 171 ? -5.072 20.481 9.778 1.00 97.19 171 GLU A N 1
ATOM 1303 C CA . GLU A 1 171 ? -6.446 19.974 9.940 1.00 97.19 171 GLU A CA 1
ATOM 1304 C C . GLU A 1 171 ? -7.187 19.931 8.591 1.00 97.19 171 GLU A C 1
ATOM 1306 O O . GLU A 1 171 ? -7.789 18.923 8.218 1.00 97.19 171 GLU A O 1
ATOM 1311 N N . SER A 1 172 ? -7.069 21.002 7.800 1.00 96.88 172 SER A N 1
ATOM 1312 C CA . SER A 1 172 ? -7.654 21.072 6.457 1.00 96.88 172 SER A CA 1
ATOM 1313 C C . SER A 1 172 ? -7.065 20.021 5.510 1.00 96.88 172 SER A C 1
ATOM 1315 O O . SER A 1 172 ? -7.792 19.461 4.688 1.00 96.88 172 SER A O 1
ATOM 1317 N N . LEU A 1 173 ? -5.769 19.713 5.633 1.00 97.62 173 LEU A N 1
ATOM 1318 C CA . LEU A 1 173 ? -5.097 18.682 4.844 1.00 97.62 173 LEU A CA 1
ATOM 1319 C C . LEU A 1 173 ? -5.545 17.271 5.248 1.00 97.62 173 LEU A C 1
ATOM 1321 O O . LEU A 1 173 ? -5.796 16.451 4.366 1.00 97.62 173 LEU A O 1
ATOM 1325 N N . GLU A 1 174 ? -5.703 16.992 6.543 1.00 97.12 174 GLU A N 1
ATOM 1326 C CA . GLU A 1 174 ? -6.250 15.723 7.041 1.00 97.12 174 GLU A CA 1
ATOM 1327 C C . GLU A 1 174 ? -7.685 15.503 6.535 1.00 97.12 174 GLU A C 1
ATOM 1329 O O . GLU A 1 174 ? -7.988 14.468 5.928 1.00 97.12 174 GLU A O 1
ATOM 1334 N N . ILE A 1 175 ? -8.547 16.518 6.676 1.00 97.00 175 ILE A N 1
ATOM 1335 C CA . ILE A 1 175 ? -9.921 16.496 6.159 1.00 97.00 175 ILE A CA 1
ATOM 1336 C C . ILE A 1 175 ? -9.927 16.285 4.642 1.00 97.00 175 ILE A C 1
ATOM 1338 O O . ILE A 1 175 ? -10.717 15.475 4.150 1.00 97.00 175 ILE A O 1
ATOM 1342 N N . LEU A 1 176 ? -9.063 16.980 3.893 1.00 96.62 176 LEU A N 1
ATOM 1343 C CA . LEU A 1 176 ? -8.976 16.838 2.441 1.00 96.62 176 LEU A CA 1
ATOM 1344 C C . LEU A 1 176 ? -8.583 15.409 2.058 1.00 96.62 176 LEU A C 1
ATOM 1346 O O . LEU A 1 176 ? -9.316 14.773 1.305 1.00 96.62 176 LEU A O 1
ATOM 1350 N N . VAL A 1 177 ? -7.477 14.892 2.607 1.00 95.25 177 VAL A N 1
ATOM 1351 C CA . VAL A 1 177 ? -6.943 13.551 2.313 1.00 95.25 177 VAL A CA 1
ATOM 1352 C C . VAL A 1 177 ? -7.959 12.455 2.647 1.00 95.25 177 VAL A C 1
ATOM 1354 O O . VAL A 1 177 ? -8.123 11.533 1.850 1.00 95.25 177 VAL A O 1
ATOM 1357 N N . SER A 1 178 ? -8.708 12.585 3.750 1.00 96.81 178 SER A N 1
ATOM 1358 C CA . SER A 1 178 ? -9.757 11.624 4.133 1.00 96.81 178 SER A CA 1
ATOM 1359 C C . SER A 1 178 ? -10.910 11.498 3.122 1.00 96.81 178 SER A C 1
ATOM 1361 O O . SER A 1 178 ? -11.605 10.484 3.104 1.00 96.81 178 SER A O 1
ATOM 1363 N N . LYS A 1 179 ? -11.114 12.515 2.270 1.00 96.00 179 LYS A N 1
ATOM 1364 C CA . LYS A 1 179 ? -12.210 12.596 1.289 1.00 96.00 179 LYS A CA 1
ATOM 1365 C C . LYS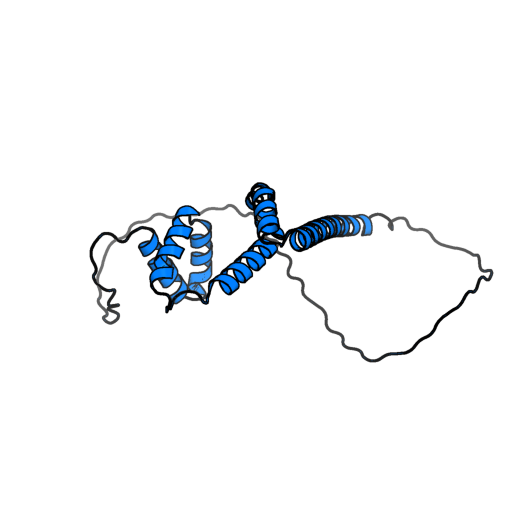 A 1 179 ? -11.775 12.281 -0.147 1.00 96.00 179 LYS A C 1
ATOM 1367 O O . LYS A 1 179 ? -12.621 12.267 -1.042 1.00 96.00 179 LYS A O 1
ATOM 1372 N N . ILE A 1 180 ? -10.486 12.037 -0.398 1.00 96.38 180 IL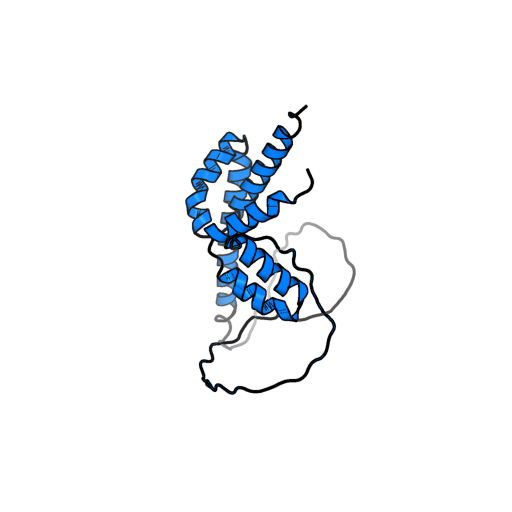E A N 1
ATOM 1373 C CA . ILE A 1 180 ? -9.982 11.712 -1.741 1.00 96.38 180 ILE A CA 1
ATOM 1374 C C . ILE A 1 180 ? -10.352 10.266 -2.091 1.00 96.38 180 ILE A C 1
ATOM 1376 O O . ILE A 1 180 ? -10.010 9.332 -1.370 1.00 96.38 180 ILE A O 1
ATOM 1380 N N . GLN A 1 181 ? -11.017 10.074 -3.231 1.00 97.00 181 GLN A N 1
ATOM 1381 C CA . GLN A 1 181 ? -11.319 8.740 -3.757 1.00 97.00 181 GLN A CA 1
ATOM 1382 C C . GLN A 1 181 ? -10.026 7.990 -4.144 1.00 97.00 181 GLN A C 1
ATOM 1384 O O . GLN A 1 181 ? -9.114 8.621 -4.690 1.00 97.00 181 GLN A O 1
ATOM 1389 N N . PRO A 1 182 ? -9.925 6.663 -3.922 1.00 96.00 182 PRO A N 1
ATOM 1390 C CA . PRO A 1 182 ? -8.725 5.881 -4.246 1.00 96.00 182 PRO A CA 1
ATOM 1391 C C . PRO A 1 182 ? -8.249 6.030 -5.699 1.00 96.00 182 PRO A C 1
ATOM 1393 O O . PRO A 1 182 ? -7.048 6.108 -5.956 1.00 96.00 182 PRO A O 1
ATOM 1396 N N . GLU A 1 183 ? -9.184 6.127 -6.641 1.00 95.50 183 GLU A N 1
ATOM 1397 C CA . GLU A 1 183 ? -8.935 6.313 -8.071 1.00 95.50 183 GLU A CA 1
ATOM 1398 C C . GLU A 1 183 ? -8.265 7.670 -8.339 1.00 95.50 183 GLU A C 1
ATOM 1400 O O . GLU A 1 183 ? -7.223 7.744 -8.990 1.00 95.50 183 GLU A O 1
ATOM 1405 N N . LEU A 1 184 ? -8.806 8.742 -7.751 1.00 96.38 184 LEU A N 1
ATOM 1406 C CA . LEU A 1 184 ? -8.247 10.090 -7.862 1.00 96.38 184 LEU A CA 1
ATOM 1407 C C . LEU A 1 184 ? -6.885 10.200 -7.158 1.00 96.38 184 LEU A C 1
ATOM 1409 O O . LEU A 1 184 ? -5.998 10.899 -7.645 1.00 96.38 184 LEU A O 1
ATOM 1413 N N . MET A 1 185 ? -6.684 9.484 -6.047 1.00 96.62 185 MET A N 1
ATOM 1414 C CA . MET A 1 185 ? -5.381 9.395 -5.380 1.00 96.62 185 MET A CA 1
ATOM 1415 C C . MET A 1 185 ? -4.328 8.735 -6.286 1.00 96.62 185 MET A C 1
ATOM 1417 O O . MET A 1 185 ? -3.194 9.214 -6.359 1.00 96.62 185 MET A O 1
ATOM 1421 N N . ALA A 1 186 ? -4.692 7.683 -7.028 1.00 96.38 186 ALA A N 1
ATOM 1422 C CA . ALA A 1 186 ? -3.797 7.068 -8.006 1.00 96.38 186 ALA A CA 1
ATOM 1423 C C . ALA A 1 186 ? -3.419 8.052 -9.130 1.00 96.38 186 ALA A C 1
ATOM 1425 O O . ALA A 1 186 ? -2.234 8.190 -9.445 1.00 96.38 186 ALA A O 1
ATOM 1426 N N . ASP A 1 187 ? -4.385 8.803 -9.669 1.00 96.00 187 ASP A N 1
ATOM 1427 C CA . ASP A 1 187 ? -4.127 9.840 -10.678 1.00 96.00 187 ASP A CA 1
ATOM 1428 C C . ASP A 1 187 ? -3.232 10.975 -10.147 1.00 96.00 187 ASP A C 1
ATOM 1430 O O . ASP A 1 187 ? -2.345 11.447 -10.864 1.00 96.00 187 ASP A O 1
ATOM 1434 N N . ILE A 1 188 ? -3.403 11.388 -8.884 1.00 94.88 188 ILE A N 1
ATOM 1435 C CA . ILE A 1 188 ? -2.530 12.361 -8.202 1.00 94.88 188 ILE A CA 1
ATOM 1436 C C . ILE A 1 188 ? -1.090 11.836 -8.123 1.00 94.88 188 ILE A C 1
ATOM 1438 O O . ILE A 1 188 ? -0.148 12.565 -8.450 1.00 94.88 188 ILE A O 1
ATOM 1442 N N . VAL A 1 189 ? -0.886 10.573 -7.736 1.00 95.19 189 VAL A N 1
ATOM 1443 C CA . VAL A 1 189 ? 0.453 9.963 -7.682 1.00 95.19 189 VAL A CA 1
ATOM 1444 C C . VAL A 1 189 ? 1.072 9.887 -9.083 1.00 95.19 189 VAL A C 1
ATOM 1446 O O . VAL A 1 189 ? 2.198 10.347 -9.280 1.00 95.19 189 VAL A O 1
ATOM 1449 N N . ILE A 1 190 ? 0.330 9.399 -10.082 1.00 94.25 190 ILE A N 1
ATOM 1450 C CA . ILE A 1 190 ? 0.794 9.286 -11.477 1.00 94.25 190 ILE A CA 1
ATOM 1451 C C . ILE A 1 190 ? 1.141 10.662 -12.070 1.00 94.25 190 ILE A C 1
ATOM 1453 O O . ILE A 1 190 ? 2.126 10.793 -12.803 1.00 94.25 190 ILE A O 1
ATOM 1457 N N . ALA A 1 191 ? 0.366 11.703 -11.757 1.00 93.00 191 ALA A N 1
ATOM 1458 C CA . ALA A 1 191 ? 0.639 13.068 -12.194 1.00 93.00 191 ALA A CA 1
ATOM 1459 C C . ALA A 1 191 ? 1.922 13.641 -11.563 1.00 93.00 191 ALA A C 1
ATOM 1461 O O . ALA A 1 191 ? 2.702 14.288 -12.266 1.00 93.00 191 ALA A O 1
ATOM 1462 N N . ASN A 1 192 ? 2.178 13.362 -10.281 1.00 91.06 192 ASN A N 1
ATOM 1463 C CA . ASN A 1 192 ? 3.399 13.789 -9.591 1.00 91.06 192 ASN A CA 1
ATOM 1464 C C . ASN A 1 192 ? 4.654 13.059 -10.091 1.00 91.06 192 ASN A C 1
ATOM 1466 O O . ASN A 1 192 ? 5.680 13.701 -10.317 1.00 91.06 192 ASN A O 1
ATOM 1470 N N . MET A 1 193 ? 4.572 11.746 -10.339 1.00 91.69 193 MET A N 1
ATOM 1471 C CA . MET A 1 193 ? 5.722 10.921 -10.746 1.00 91.69 193 MET A CA 1
ATOM 1472 C C . MET A 1 193 ? 6.418 11.384 -12.039 1.00 91.69 193 MET A C 1
ATOM 1474 O O . MET A 1 193 ? 7.580 11.048 -12.256 1.00 91.69 193 MET A O 1
ATOM 1478 N N . LYS A 1 194 ? 5.750 12.185 -12.880 1.00 85.88 194 LYS A N 1
ATOM 1479 C CA . LYS A 1 194 ? 6.320 12.767 -14.112 1.00 85.88 194 LYS A CA 1
ATOM 1480 C C . LYS A 1 194 ? 7.450 13.774 -13.870 1.00 85.88 194 LYS A C 1
ATOM 1482 O O . LYS A 1 194 ? 8.190 14.062 -14.803 1.00 85.88 194 LYS A O 1
ATOM 1487 N N . HIS A 1 195 ? 7.568 14.304 -12.653 1.00 81.12 195 HIS A N 1
ATOM 1488 C CA . HIS A 1 195 ? 8.548 15.331 -12.282 1.00 81.12 195 HIS A CA 1
ATOM 1489 C C . HIS A 1 195 ? 9.692 14.778 -11.415 1.00 81.12 195 HIS A C 1
ATOM 1491 O O . HIS A 1 195 ? 10.486 15.546 -10.875 1.00 81.12 195 HIS A O 1
ATOM 1497 N N . LEU A 1 196 ? 9.777 13.452 -11.256 1.00 80.75 196 LEU A N 1
ATOM 1498 C CA . LEU A 1 196 ? 10.877 12.810 -10.539 1.00 80.75 196 LEU A CA 1
ATOM 1499 C C . LEU A 1 196 ? 12.159 12.816 -11.395 1.00 80.75 196 LEU A C 1
ATOM 1501 O O . LEU A 1 196 ? 12.075 12.588 -12.604 1.00 80.75 196 LEU A O 1
ATOM 1505 N N . PRO A 1 197 ? 13.344 13.035 -10.793 1.00 84.69 197 PRO A N 1
ATOM 1506 C CA . PRO A 1 197 ? 14.613 12.923 -11.506 1.00 84.69 197 PRO A CA 1
ATOM 1507 C C . PRO A 1 197 ? 14.844 11.483 -11.994 1.00 84.69 197 PRO A C 1
ATOM 1509 O O . PRO A 1 197 ? 14.574 10.522 -11.269 1.00 84.69 197 PRO A O 1
ATOM 1512 N N . THR A 1 198 ? 15.343 11.352 -13.226 1.00 69.62 198 THR A N 1
ATOM 1513 C CA . THR A 1 198 ? 15.579 10.084 -13.949 1.00 69.62 198 THR A CA 1
ATOM 1514 C C . THR A 1 198 ? 17.048 9.716 -14.059 1.00 69.62 198 THR A C 1
ATOM 1516 O O . THR A 1 198 ? 17.823 10.643 -14.384 1.00 69.62 198 THR A O 1
#

Organism: Acorus gramineus (NCBI:txid55184)

pLDDT: mean 70.65, std 26.63, range [30.72, 97.81]